Protein AF-A0A7Y4U9J0-F1 (afdb_monomer_lite)

Structure (mmCIF, N/CA/C/O backbone):
data_AF-A0A7Y4U9J0-F1
#
_entry.id   AF-A0A7Y4U9J0-F1
#
loop_
_atom_site.group_PDB
_atom_site.id
_atom_site.type_symbol
_atom_site.label_atom_id
_atom_site.label_alt_id
_atom_site.label_comp_id
_atom_site.label_asym_id
_atom_site.label_entity_id
_atom_site.label_seq_id
_atom_site.pdbx_PDB_ins_code
_atom_site.Cartn_x
_atom_site.Cartn_y
_atom_site.Cartn_z
_atom_site.occupancy
_atom_site.B_iso_or_equiv
_atom_site.auth_seq_id
_atom_site.auth_comp_id
_atom_site.auth_asym_id
_atom_site.auth_atom_id
_atom_site.pdbx_PDB_model_num
ATOM 1 N N . MET A 1 1 ? -23.031 -14.176 -27.218 1.00 37.06 1 MET A N 1
ATOM 2 C CA . MET A 1 1 ? -22.097 -14.832 -26.279 1.00 37.06 1 MET A CA 1
ATOM 3 C C . MET A 1 1 ? -21.858 -13.869 -25.138 1.00 37.06 1 MET A C 1
ATOM 5 O O . MET A 1 1 ? -21.605 -12.700 -25.399 1.00 37.06 1 MET A O 1
ATOM 9 N N . ALA A 1 2 ? -22.131 -14.344 -23.929 1.00 34.38 2 ALA A N 1
ATOM 10 C CA . ALA A 1 2 ? -22.409 -13.560 -22.737 1.00 34.38 2 ALA A CA 1
ATOM 11 C C . ALA A 1 2 ? -21.140 -13.021 -22.047 1.00 34.38 2 ALA A C 1
ATOM 13 O O . ALA A 1 2 ? -20.120 -13.698 -21.989 1.00 34.38 2 ALA A O 1
ATOM 14 N N . THR A 1 3 ? -21.267 -11.777 -21.587 1.00 40.03 3 THR A N 1
ATOM 15 C CA . THR A 1 3 ? -20.765 -11.158 -20.345 1.00 40.03 3 THR A CA 1
ATOM 16 C C . THR A 1 3 ? -19.801 -11.952 -19.441 1.00 40.03 3 THR A C 1
ATOM 18 O O . THR A 1 3 ? -20.227 -12.867 -18.748 1.00 40.03 3 THR A O 1
ATOM 21 N N . GLU A 1 4 ? -18.554 -11.469 -19.308 1.00 39.81 4 GLU A N 1
ATOM 22 C CA . GLU A 1 4 ? -17.671 -11.710 -18.142 1.00 39.81 4 GLU A CA 1
ATOM 23 C C . GLU A 1 4 ? -17.311 -10.415 -17.349 1.00 39.81 4 GLU A C 1
ATOM 25 O O . GLU A 1 4 ? -16.136 -10.075 -17.225 1.00 39.81 4 GLU A O 1
ATOM 30 N N . PRO A 1 5 ? -18.272 -9.654 -16.787 1.00 44.06 5 PRO A N 1
ATOM 31 C CA . PRO A 1 5 ? -18.002 -8.723 -15.684 1.00 44.06 5 PRO A CA 1
ATOM 32 C C . PRO A 1 5 ? -18.286 -9.317 -14.282 1.00 44.06 5 PRO A C 1
ATOM 34 O O . PRO A 1 5 ? -17.784 -8.794 -13.290 1.00 44.06 5 PRO A O 1
ATOM 37 N N . GLU A 1 6 ? -19.010 -10.441 -14.176 1.00 37.66 6 GLU A N 1
ATOM 38 C CA . GLU A 1 6 ? -19.550 -10.962 -12.899 1.00 37.66 6 GLU A CA 1
ATOM 39 C C . GLU A 1 6 ? -18.509 -11.466 -11.881 1.00 37.66 6 GLU A C 1
ATOM 41 O O . GLU A 1 6 ? -18.757 -11.422 -10.677 1.00 37.66 6 GLU A O 1
ATOM 46 N N . LYS A 1 7 ? -17.326 -11.935 -12.304 1.00 41.69 7 LYS A N 1
ATOM 47 C CA . LYS A 1 7 ? -16.340 -12.504 -11.358 1.00 41.69 7 LYS A CA 1
ATOM 48 C C . LYS A 1 7 ? -15.645 -11.454 -10.486 1.00 41.69 7 LYS A C 1
ATOM 50 O O . LYS A 1 7 ? -15.332 -11.729 -9.333 1.00 41.69 7 LYS A O 1
ATOM 55 N N . THR A 1 8 ? -15.415 -10.253 -11.011 1.00 40.47 8 THR A N 1
ATOM 56 C CA . THR A 1 8 ? -14.693 -9.187 -10.291 1.00 40.47 8 THR A CA 1
ATOM 57 C C . THR A 1 8 ? -15.564 -8.492 -9.246 1.00 40.47 8 THR A C 1
ATOM 59 O O . THR A 1 8 ? -15.083 -8.161 -8.163 1.00 40.47 8 THR A O 1
ATOM 62 N N . GLU A 1 9 ? -16.849 -8.291 -9.547 1.00 45.94 9 GLU A N 1
ATOM 63 C CA . GLU A 1 9 ? -17.793 -7.646 -8.627 1.00 45.94 9 GLU A CA 1
ATOM 64 C C . GLU A 1 9 ? -18.108 -8.551 -7.429 1.00 45.94 9 GLU A C 1
ATOM 66 O O . GLU A 1 9 ? -18.059 -8.085 -6.286 1.00 45.94 9 GLU A O 1
ATOM 71 N N . ASN A 1 10 ? -18.283 -9.857 -7.674 1.00 52.91 10 ASN A N 1
ATOM 72 C CA . ASN A 1 10 ? -18.526 -10.854 -6.628 1.00 52.91 10 ASN A CA 1
ATOM 73 C C . ASN A 1 10 ? -17.367 -10.955 -5.619 1.00 52.91 10 ASN A C 1
ATOM 75 O O . ASN A 1 10 ? -17.611 -11.078 -4.418 1.00 52.91 10 ASN A O 1
ATOM 79 N N . ASN A 1 11 ? -16.116 -10.810 -6.073 1.00 58.03 11 ASN A N 1
ATOM 80 C CA . ASN A 1 11 ? -14.947 -10.845 -5.189 1.00 58.03 11 ASN A CA 1
ATOM 81 C C . ASN A 1 11 ? -14.847 -9.611 -4.278 1.00 58.03 11 ASN A C 1
ATOM 83 O O . ASN A 1 11 ? -14.499 -9.740 -3.105 1.00 58.03 11 ASN A O 1
ATOM 87 N N . SER A 1 12 ? -15.182 -8.412 -4.773 1.00 62.47 12 SER A N 1
ATOM 88 C CA . SER A 1 12 ? -15.152 -7.204 -3.930 1.00 62.47 12 SER A CA 1
ATOM 89 C C . SER A 1 12 ? -16.251 -7.199 -2.864 1.00 62.47 12 SER A C 1
ATOM 91 O O . SER A 1 12 ? -16.006 -6.786 -1.731 1.00 62.47 12 SER A O 1
ATOM 93 N N . ALA A 1 13 ? -17.443 -7.704 -3.200 1.00 68.62 13 ALA A N 1
ATOM 94 C CA . ALA A 1 13 ? -18.576 -7.743 -2.283 1.00 68.62 13 ALA A CA 1
ATOM 95 C C . ALA A 1 13 ? -18.323 -8.718 -1.122 1.00 68.62 13 ALA A C 1
ATOM 97 O O . ALA A 1 13 ? -18.580 -8.386 0.035 1.00 68.62 13 ALA A O 1
ATOM 98 N N . ALA A 1 14 ? -17.742 -9.886 -1.414 1.00 73.00 14 ALA A N 1
ATOM 99 C CA . ALA A 1 14 ? -17.383 -10.872 -0.398 1.00 73.00 14 ALA A CA 1
ATOM 100 C C . ALA A 1 14 ? -16.330 -10.344 0.595 1.00 73.00 14 ALA A C 1
ATOM 102 O O . ALA A 1 14 ? -16.416 -10.609 1.795 1.00 73.00 14 ALA A O 1
ATOM 103 N N . LEU A 1 15 ? -15.364 -9.552 0.119 1.00 68.50 15 LEU A N 1
ATOM 104 C CA . LEU A 1 15 ? -14.346 -8.929 0.969 1.00 68.50 15 LEU A CA 1
ATOM 105 C C . LEU A 1 15 ? -14.913 -7.841 1.875 1.00 68.50 15 LEU A C 1
ATOM 107 O O . LEU A 1 15 ? -14.575 -7.803 3.055 1.00 68.50 15 LEU A O 1
ATOM 111 N N . ILE A 1 16 ? -15.792 -6.989 1.343 1.00 76.81 16 ILE A N 1
ATOM 112 C CA . ILE A 1 16 ? -16.481 -5.971 2.144 1.00 76.81 16 ILE A CA 1
ATOM 113 C C . ILE A 1 16 ? -17.270 -6.653 3.263 1.00 76.81 16 ILE A C 1
ATOM 115 O O . ILE A 1 16 ? -17.109 -6.294 4.426 1.00 76.81 16 ILE A O 1
ATOM 119 N N . HIS A 1 17 ? -18.028 -7.700 2.932 1.00 81.94 17 HIS A N 1
ATOM 120 C CA . HIS A 1 17 ? -18.777 -8.470 3.920 1.00 81.94 17 HIS A CA 1
ATOM 121 C C . HIS A 1 17 ? -17.864 -9.100 4.987 1.00 81.94 17 HIS A C 1
ATOM 123 O O . HIS A 1 17 ? -18.177 -9.065 6.175 1.00 81.94 17 HIS A O 1
ATOM 129 N N . ARG A 1 18 ? -16.692 -9.627 4.602 1.00 80.75 18 ARG A N 1
ATOM 130 C CA . ARG A 1 18 ? -15.702 -10.132 5.568 1.00 80.75 18 ARG A CA 1
ATOM 131 C C . ARG A 1 18 ? -15.194 -9.028 6.500 1.00 80.75 18 ARG A C 1
ATOM 133 O O . ARG A 1 18 ? -15.088 -9.258 7.701 1.00 80.75 18 ARG A O 1
ATOM 140 N N . PHE A 1 19 ? -14.878 -7.841 5.982 1.00 85.19 19 PHE A N 1
ATOM 141 C CA . PHE A 1 19 ? -14.441 -6.721 6.823 1.00 85.19 19 PHE A CA 1
ATOM 142 C C . PHE A 1 19 ? -15.540 -6.263 7.781 1.00 85.19 19 PHE A C 1
ATOM 144 O O . PHE A 1 19 ? -15.244 -5.930 8.925 1.00 85.19 19 PHE A O 1
ATOM 151 N N . GLU A 1 20 ? -16.801 -6.296 7.356 1.00 86.88 20 GLU A N 1
ATOM 152 C CA . GLU A 1 20 ? -17.940 -6.020 8.233 1.00 86.88 20 GLU A CA 1
ATOM 153 C C . GLU A 1 20 ? -18.063 -7.048 9.359 1.00 86.88 20 GLU A C 1
ATOM 155 O O . GLU A 1 20 ? -18.272 -6.660 10.506 1.00 86.88 20 GLU A O 1
ATOM 160 N N . GLN A 1 21 ? -17.869 -8.336 9.062 1.00 89.94 21 GLN A N 1
ATOM 161 C CA . GLN A 1 21 ? -17.866 -9.394 10.076 1.00 89.94 21 GLN A CA 1
ATOM 162 C C . GLN A 1 21 ? -16.730 -9.223 11.088 1.00 89.94 21 GLN A C 1
ATOM 164 O O . GLN A 1 21 ? -16.973 -9.296 12.289 1.00 89.94 21 GLN A O 1
ATOM 169 N N . LEU A 1 22 ? -15.506 -8.959 10.616 1.00 89.12 22 LEU A N 1
ATOM 170 C CA . LEU A 1 22 ? -14.352 -8.714 11.488 1.00 89.12 22 LEU A CA 1
ATOM 171 C C . LEU A 1 22 ? -14.562 -7.469 12.356 1.00 89.12 22 LEU A C 1
ATOM 173 O O . LEU A 1 22 ? -14.297 -7.499 13.552 1.00 89.12 22 LEU A O 1
ATOM 177 N N . TYR A 1 23 ? -15.103 -6.396 11.776 1.00 92.31 23 TYR A N 1
ATOM 178 C CA . TYR A 1 23 ? -15.432 -5.180 12.512 1.00 92.31 23 TYR A CA 1
ATOM 179 C C . TYR A 1 23 ? -16.515 -5.414 13.574 1.00 92.31 23 TYR A C 1
ATOM 181 O O . TYR A 1 23 ? -16.393 -4.931 14.695 1.00 92.31 23 TYR A O 1
ATOM 189 N N . ALA A 1 24 ? -17.565 -6.172 13.248 1.00 91.75 24 ALA A N 1
ATOM 190 C CA . ALA A 1 24 ? -18.630 -6.509 14.191 1.00 91.75 24 ALA A CA 1
ATOM 191 C C . ALA A 1 24 ? -18.161 -7.444 15.320 1.00 91.75 24 ALA A C 1
ATOM 193 O O . ALA A 1 24 ? -18.766 -7.452 16.390 1.00 91.75 24 ALA A O 1
ATOM 194 N N . ALA A 1 25 ? -17.098 -8.218 15.088 1.00 93.25 25 ALA A N 1
ATOM 195 C CA . ALA A 1 25 ? -16.485 -9.094 16.081 1.00 93.25 25 ALA A CA 1
ATOM 196 C C . ALA A 1 25 ? -15.524 -8.364 17.038 1.00 93.25 25 ALA A C 1
ATOM 198 O O . ALA A 1 25 ? -15.032 -8.984 17.984 1.00 93.25 25 ALA A O 1
ATOM 199 N N . LEU A 1 26 ? -15.251 -7.070 16.818 1.00 93.19 26 LEU A N 1
ATOM 200 C CA . LEU A 1 26 ? -14.388 -6.297 17.706 1.00 93.19 26 LEU A CA 1
ATOM 201 C C . LEU A 1 26 ? -14.979 -6.226 19.124 1.00 93.19 26 LEU A C 1
ATOM 203 O O . LEU A 1 26 ? -16.186 -6.016 19.285 1.00 93.19 26 LEU A O 1
ATOM 207 N N . PRO A 1 27 ? -14.139 -6.331 20.170 1.00 93.62 27 PRO A N 1
ATOM 208 C CA . PRO A 1 27 ? -14.564 -6.019 21.527 1.00 93.62 27 PRO A CA 1
ATOM 209 C C . PRO A 1 27 ? -15.094 -4.583 21.629 1.00 93.62 27 PRO A C 1
ATOM 211 O O . PRO A 1 27 ? 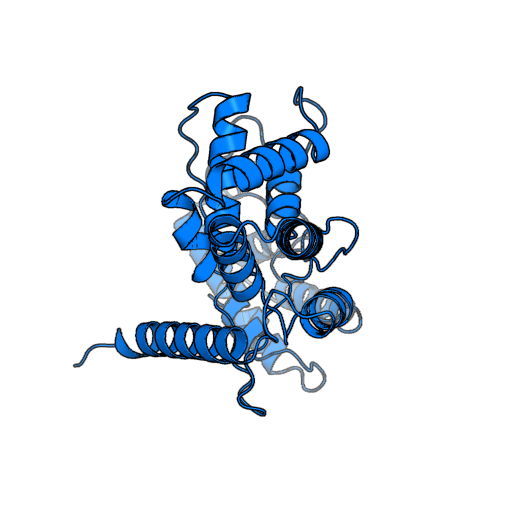-14.703 -3.706 20.857 1.00 93.62 27 PRO A O 1
ATOM 214 N N . ALA A 1 28 ? -15.949 -4.325 22.621 1.00 92.19 28 ALA A N 1
ATOM 215 C CA . ALA A 1 28 ? -16.491 -2.989 22.859 1.00 92.19 28 ALA A CA 1
ATOM 216 C C . ALA A 1 28 ? -15.365 -1.953 23.035 1.00 92.19 28 ALA A C 1
ATOM 218 O O . ALA A 1 28 ? -14.398 -2.197 23.758 1.00 92.19 28 ALA A O 1
ATOM 219 N N . PHE A 1 29 ? -15.497 -0.803 22.377 1.00 91.44 29 PHE A N 1
ATOM 220 C CA . PHE A 1 29 ? -14.443 0.210 22.255 1.00 91.44 29 PHE A CA 1
ATOM 221 C C . PHE A 1 29 ? -13.965 0.832 23.575 1.00 91.44 29 PHE A C 1
ATOM 223 O O . PHE A 1 29 ? -12.842 1.322 23.656 1.00 91.44 29 PHE A O 1
ATOM 230 N N . ASP A 1 30 ? -14.806 0.815 24.602 1.00 86.62 30 ASP A N 1
ATOM 231 C CA . ASP A 1 30 ? -14.522 1.287 25.959 1.00 86.62 30 ASP A CA 1
ATOM 232 C C . ASP A 1 30 ? -13.926 0.195 26.866 1.00 86.62 30 ASP A C 1
ATOM 234 O O . ASP A 1 30 ? -13.539 0.463 28.005 1.00 86.62 30 ASP A O 1
ATOM 238 N N . SER A 1 31 ? -13.830 -1.042 26.375 1.00 91.50 31 SER A N 1
ATOM 239 C CA . SER A 1 31 ? -13.364 -2.176 27.165 1.00 91.50 31 SER A CA 1
ATOM 240 C C . SER A 1 31 ? -11.835 -2.323 27.138 1.00 91.50 31 SER A C 1
ATOM 242 O O . SER A 1 31 ? -11.196 -2.123 26.102 1.00 91.50 31 SER A O 1
ATOM 244 N N . PRO A 1 32 ? -11.212 -2.787 28.239 1.00 91.00 32 PRO A N 1
ATOM 245 C CA . PRO A 1 32 ? -9.790 -3.140 28.239 1.00 91.00 32 PRO A CA 1
ATOM 246 C C . PRO A 1 32 ? -9.473 -4.299 27.278 1.00 91.00 32 PRO A C 1
ATOM 248 O O . PRO A 1 32 ? -8.347 -4.411 26.795 1.00 91.00 32 PRO A O 1
ATOM 251 N N . ALA A 1 33 ? -10.470 -5.133 26.958 1.00 92.69 33 ALA A N 1
ATOM 252 C CA . ALA A 1 33 ? -10.343 -6.203 25.974 1.00 92.69 33 ALA A CA 1
ATOM 253 C C . ALA A 1 33 ? -10.065 -5.663 24.563 1.00 92.69 33 ALA A C 1
ATOM 255 O O . ALA A 1 33 ? -9.304 -6.283 23.825 1.00 92.69 33 ALA A O 1
ATOM 256 N N . TYR A 1 34 ? -10.613 -4.496 24.204 1.00 93.81 34 TYR A N 1
ATOM 257 C CA . TYR A 1 34 ? -10.320 -3.850 22.925 1.00 93.81 34 TYR A CA 1
ATOM 258 C C . TYR A 1 34 ? -8.842 -3.475 22.815 1.00 93.81 34 TYR A C 1
ATOM 260 O O . TYR A 1 34 ? -8.179 -3.860 21.858 1.00 93.81 34 TYR A O 1
ATOM 268 N N . LEU A 1 35 ? -8.295 -2.794 23.827 1.00 92.06 35 LEU A N 1
ATOM 269 C CA . LEU A 1 35 ? -6.885 -2.387 23.833 1.00 92.06 35 LEU A CA 1
ATOM 270 C C . LEU A 1 35 ? -5.936 -3.593 23.773 1.00 92.06 35 LEU A C 1
ATOM 272 O O . LEU A 1 35 ? -4.951 -3.562 23.037 1.00 92.06 35 LEU A O 1
ATOM 276 N N . ALA A 1 36 ? -6.256 -4.669 24.499 1.00 90.94 36 ALA A N 1
ATOM 277 C CA . ALA A 1 36 ? -5.495 -5.914 24.433 1.00 90.94 36 ALA A CA 1
ATOM 278 C C . ALA A 1 36 ? -5.547 -6.540 23.029 1.00 90.94 36 ALA A C 1
ATOM 280 O O . ALA A 1 36 ? -4.515 -6.958 22.506 1.00 90.94 36 ALA A O 1
ATOM 281 N N . HIS A 1 37 ? -6.726 -6.550 22.400 1.00 90.94 37 HIS A N 1
ATOM 282 C CA . HIS A 1 37 ? -6.907 -7.072 21.049 1.00 90.94 37 HIS A CA 1
ATOM 283 C C . HIS A 1 37 ? -6.119 -6.258 20.011 1.00 90.94 37 HIS A C 1
ATOM 285 O O . HIS A 1 37 ? -5.389 -6.842 19.218 1.00 90.94 37 HIS A O 1
ATOM 291 N N . ILE A 1 38 ? -6.168 -4.921 20.065 1.00 90.56 38 ILE A N 1
ATOM 292 C CA . ILE A 1 38 ? -5.394 -4.046 19.166 1.00 90.56 38 ILE A CA 1
ATOM 293 C C . ILE A 1 38 ? -3.882 -4.292 19.274 1.00 90.56 38 ILE A C 1
ATOM 295 O O . ILE A 1 38 ? -3.180 -4.260 18.262 1.00 90.56 38 ILE A O 1
ATOM 299 N N . ALA A 1 39 ? -3.379 -4.546 20.483 1.00 86.56 39 ALA A N 1
ATOM 300 C CA . ALA A 1 39 ? -1.954 -4.759 20.717 1.00 86.56 39 ALA A CA 1
ATOM 301 C C . ALA A 1 39 ? -1.449 -6.135 20.246 1.00 86.56 39 ALA A C 1
ATOM 303 O O . ALA A 1 39 ? -0.288 -6.250 19.858 1.00 86.56 39 ALA A O 1
ATOM 304 N N . GLN A 1 40 ? -2.289 -7.174 20.307 1.00 85.25 40 GLN A N 1
ATOM 305 C CA . GLN A 1 40 ? -1.856 -8.571 20.150 1.00 85.25 40 GLN A CA 1
ATOM 306 C C . GLN A 1 40 ? -2.324 -9.239 18.860 1.00 85.25 40 GLN A C 1
ATOM 308 O O . GLN A 1 40 ? -1.684 -10.192 18.428 1.00 85.25 40 GLN A O 1
ATOM 313 N N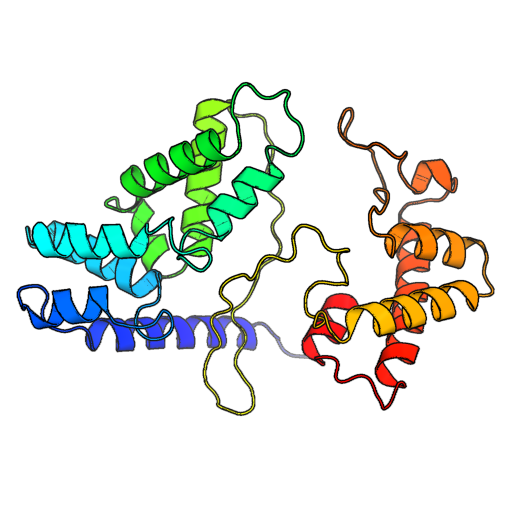 . ALA A 1 41 ? -3.426 -8.781 18.267 1.00 83.12 41 ALA A N 1
ATOM 314 C CA . ALA A 1 41 ? -4.024 -9.476 17.138 1.00 83.12 41 ALA A CA 1
ATOM 315 C C . ALA A 1 41 ? -3.167 -9.382 15.872 1.00 83.12 41 ALA A C 1
ATOM 317 O O . ALA A 1 41 ? -2.500 -8.370 15.591 1.00 83.12 41 ALA A O 1
ATOM 318 N N . ASP A 1 42 ? -3.232 -10.458 15.097 1.00 76.75 42 ASP A N 1
ATOM 319 C CA . ASP A 1 42 ? -2.504 -10.599 13.847 1.00 76.75 42 ASP A CA 1
ATOM 320 C C . ASP A 1 42 ? -3.119 -9.747 12.729 1.00 76.75 42 ASP A C 1
ATOM 322 O O . ASP A 1 42 ? -4.279 -9.328 12.763 1.00 76.75 42 ASP A O 1
ATOM 326 N N . VAL A 1 43 ? -2.335 -9.514 11.674 1.00 72.00 43 VAL A N 1
ATOM 327 C CA . VAL A 1 43 ? -2.742 -8.720 10.498 1.00 72.00 43 VAL A CA 1
ATOM 328 C C . VAL A 1 43 ? -3.983 -9.300 9.801 1.00 72.00 43 VAL A C 1
ATOM 330 O O . VAL A 1 43 ? -4.793 -8.561 9.242 1.00 72.00 43 VAL A O 1
ATOM 333 N N . SER A 1 44 ? -4.151 -10.624 9.834 1.00 71.88 44 SER A N 1
ATOM 334 C CA . SER A 1 44 ? -5.301 -11.328 9.252 1.00 71.88 44 SER A CA 1
ATOM 335 C C . SER A 1 44 ? -6.591 -11.162 10.066 1.00 71.88 44 SER A C 1
ATOM 337 O O . SER A 1 44 ? -7.682 -11.269 9.496 1.00 71.88 44 SER A O 1
ATOM 339 N N . GLU A 1 45 ? -6.467 -10.901 11.368 1.00 77.38 45 GLU A N 1
ATOM 340 C CA . GLU A 1 45 ? -7.570 -10.683 12.307 1.00 77.38 45 GLU A CA 1
ATOM 341 C C . GLU A 1 45 ? -7.983 -9.205 12.342 1.00 77.38 45 GLU A C 1
ATOM 343 O O . GLU A 1 45 ? -9.172 -8.894 12.399 1.00 77.38 45 GLU A O 1
ATOM 348 N N . LEU A 1 46 ? -7.011 -8.293 12.224 1.00 85.00 46 LEU A N 1
ATOM 349 C CA . LEU A 1 46 ? -7.218 -6.842 12.235 1.00 85.00 46 LEU A CA 1
ATOM 350 C C . LEU A 1 46 ? -6.699 -6.156 10.964 1.00 85.00 46 LEU A C 1
ATOM 352 O O . LEU A 1 46 ? -5.763 -5.364 11.041 1.00 85.00 46 LEU A O 1
ATOM 356 N N . PRO A 1 47 ? -7.313 -6.365 9.790 1.00 86.06 47 PRO A N 1
ATOM 357 C CA . PRO A 1 47 ? -6.874 -5.690 8.573 1.00 86.06 47 PRO A CA 1
ATOM 358 C C . PRO A 1 47 ? -7.032 -4.160 8.675 1.00 86.06 47 PRO A C 1
ATOM 360 O O . PRO A 1 47 ? -7.909 -3.646 9.378 1.00 86.06 47 PRO A O 1
ATOM 363 N N . ALA A 1 48 ? -6.229 -3.415 7.907 1.00 88.75 48 ALA A N 1
ATOM 364 C CA . ALA A 1 48 ? -6.199 -1.945 7.925 1.00 88.75 48 ALA A CA 1
ATOM 365 C C . ALA A 1 48 ? -7.579 -1.291 7.765 1.00 88.75 48 ALA A C 1
ATOM 367 O O . ALA A 1 48 ? -7.864 -0.275 8.388 1.00 88.75 48 ALA A O 1
ATOM 368 N N . GLN A 1 49 ? -8.442 -1.879 6.937 1.00 88.81 49 GLN A N 1
ATOM 369 C CA . GLN A 1 49 ? -9.810 -1.428 6.688 1.00 88.81 49 GLN A CA 1
ATOM 370 C C . GLN A 1 49 ? -10.652 -1.409 7.971 1.00 88.81 49 GLN A C 1
ATOM 372 O O . GLN A 1 49 ? -11.374 -0.444 8.230 1.00 88.81 49 GLN A O 1
ATOM 377 N N . VAL A 1 50 ? -10.525 -2.459 8.788 1.00 92.06 50 VAL A N 1
ATOM 378 C CA . VAL A 1 50 ? -11.232 -2.604 10.067 1.00 92.06 50 VAL A CA 1
ATOM 379 C C . VAL A 1 50 ? -10.702 -1.582 11.070 1.00 92.06 50 VAL A C 1
ATOM 381 O O . VAL A 1 50 ? -11.494 -0.878 11.693 1.00 92.06 50 VAL A O 1
ATOM 384 N N . LEU A 1 51 ? -9.378 -1.419 11.155 1.00 92.19 51 LEU A N 1
ATOM 385 C CA . LEU A 1 51 ? -8.734 -0.413 12.008 1.00 92.19 51 LEU A CA 1
ATOM 386 C C . LEU A 1 51 ? -9.088 1.024 11.596 1.00 92.19 51 LEU A C 1
ATOM 388 O O . LEU A 1 51 ? -9.385 1.857 12.450 1.00 92.19 51 LEU A O 1
ATOM 392 N N . ALA A 1 52 ? -9.115 1.322 10.295 1.00 93.56 52 ALA A N 1
ATOM 393 C CA . ALA A 1 52 ? -9.488 2.632 9.769 1.00 93.56 52 ALA A CA 1
ATOM 394 C C . ALA A 1 52 ? -10.941 2.986 10.115 1.00 93.56 52 ALA A C 1
ATOM 396 O O . ALA A 1 52 ? -11.222 4.116 10.525 1.00 93.56 52 ALA A O 1
ATOM 397 N N . ARG A 1 53 ? -11.858 2.016 9.999 1.00 94.38 53 ARG A N 1
ATOM 398 C CA . ARG A 1 53 ? -13.256 2.180 10.410 1.00 94.38 53 ARG A CA 1
ATOM 399 C C . ARG A 1 53 ? -13.379 2.368 11.921 1.00 94.38 53 ARG A C 1
ATOM 401 O O . ARG A 1 53 ? -14.044 3.307 12.355 1.00 94.38 53 ARG A O 1
ATOM 408 N N . ALA A 1 54 ? -12.700 1.534 12.711 1.00 94.88 54 ALA A N 1
ATOM 409 C CA . ALA A 1 54 ? -12.702 1.620 14.172 1.00 94.88 54 ALA A CA 1
ATOM 410 C C . ALA A 1 54 ? -12.190 2.979 14.651 1.00 94.88 54 ALA A C 1
ATOM 412 O O . ALA A 1 54 ? -12.875 3.655 15.412 1.00 94.88 54 ALA A O 1
ATOM 413 N N . TYR A 1 55 ? -11.056 3.444 14.125 1.00 95.62 55 TYR A N 1
ATOM 414 C CA . TYR A 1 55 ? -10.504 4.759 14.439 1.00 95.62 55 TYR A CA 1
ATOM 415 C C . TYR A 1 55 ? -11.507 5.890 14.174 1.00 95.62 55 TYR A C 1
ATOM 417 O O . TYR A 1 55 ? -11.743 6.736 15.035 1.00 95.62 55 TYR A O 1
ATOM 425 N N . ARG A 1 56 ? -12.152 5.890 13.003 1.00 93.81 56 ARG A N 1
ATOM 426 C CA . ARG A 1 56 ? -13.142 6.916 12.642 1.00 93.81 56 ARG A CA 1
ATOM 427 C C . ARG A 1 56 ? -14.375 6.892 13.543 1.00 93.81 56 ARG A C 1
ATOM 429 O O . ARG A 1 56 ? -14.909 7.957 13.843 1.00 93.81 56 ARG A O 1
ATOM 436 N N . GLN A 1 57 ? -14.813 5.712 13.981 1.00 94.31 57 GLN A N 1
ATOM 437 C CA . GLN A 1 57 ? -15.915 5.579 14.933 1.00 94.31 57 GLN A CA 1
ATOM 438 C C . GLN A 1 57 ? -15.509 6.062 16.332 1.00 94.31 57 GLN A C 1
ATOM 440 O O . GLN A 1 57 ? -16.252 6.805 16.970 1.00 94.31 57 GLN A O 1
ATOM 445 N N . LEU A 1 58 ? -14.305 5.710 16.783 1.00 93.44 58 LEU A N 1
ATOM 446 C CA . LEU A 1 58 ? -13.747 6.124 18.071 1.00 93.44 58 LEU A CA 1
ATOM 447 C C . LEU A 1 58 ? -13.630 7.647 18.198 1.00 93.44 58 LEU A C 1
ATOM 449 O O . LEU A 1 58 ? -13.922 8.194 19.261 1.00 93.44 58 LEU A O 1
ATOM 453 N N . LEU A 1 59 ? -13.288 8.342 17.107 1.00 91.19 59 LEU A N 1
ATOM 454 C CA . LEU A 1 59 ? -13.274 9.808 17.060 1.00 91.19 59 LEU A CA 1
ATOM 455 C C . LEU A 1 59 ? -14.653 10.439 17.308 1.00 91.19 59 LEU A C 1
ATOM 457 O O . LEU A 1 59 ? -14.725 11.553 17.815 1.00 91.19 59 LEU A O 1
ATOM 461 N N . GLN A 1 60 ? -15.743 9.750 16.959 1.00 90.25 60 GLN A N 1
ATOM 462 C CA . GLN A 1 60 ? -17.109 10.231 17.208 1.00 90.25 60 GLN A CA 1
ATOM 463 C C . GLN A 1 60 ? -17.566 9.965 18.648 1.00 90.25 60 GLN A C 1
ATOM 465 O O . GLN A 1 60 ? -18.470 10.637 19.137 1.00 90.25 60 GLN A O 1
ATOM 470 N N . MET A 1 61 ? -16.956 8.983 19.313 1.00 89.56 61 MET A N 1
ATOM 471 C CA . MET A 1 61 ? -17.309 8.533 20.663 1.00 89.56 61 MET A CA 1
ATOM 472 C C . MET A 1 61 ? -16.477 9.204 21.767 1.00 89.56 61 MET A C 1
ATOM 474 O O . MET A 1 61 ? -16.636 8.853 22.931 1.00 89.56 61 MET A O 1
ATOM 478 N N . ASP A 1 62 ? -15.576 10.126 21.410 1.00 84.62 62 ASP A N 1
ATOM 479 C CA . ASP A 1 62 ? -14.612 10.773 22.319 1.00 84.62 62 ASP A CA 1
ATOM 480 C C . ASP A 1 62 ? -13.733 9.773 23.111 1.00 84.62 62 ASP A C 1
ATOM 482 O O . ASP A 1 62 ? -13.195 10.055 24.182 1.00 84.62 62 ASP A O 1
ATOM 486 N N . ALA A 1 63 ? -13.546 8.567 22.565 1.00 89.69 63 ALA A N 1
ATOM 487 C CA . ALA A 1 63 ? -12.777 7.486 23.177 1.00 89.69 63 ALA A CA 1
ATOM 488 C C . ALA A 1 63 ? -11.274 7.640 22.878 1.00 89.69 63 ALA A C 1
ATOM 490 O O . ALA A 1 63 ? -10.667 6.823 22.181 1.00 89.69 63 ALA A O 1
ATOM 491 N N . LYS A 1 64 ? -10.668 8.719 23.390 1.00 89.00 64 LYS A N 1
ATOM 492 C CA . LYS A 1 64 ? -9.319 9.177 23.010 1.00 89.00 64 LYS A CA 1
ATOM 493 C C . LYS A 1 64 ? -8.229 8.103 23.117 1.00 89.00 64 LYS A C 1
ATOM 495 O O . LYS A 1 64 ? -7.491 7.905 22.159 1.00 89.00 64 LYS A O 1
ATOM 500 N N . ALA A 1 65 ? -8.156 7.382 24.236 1.00 89.69 65 ALA A N 1
ATOM 501 C CA . ALA A 1 65 ? -7.116 6.370 24.453 1.00 89.69 65 ALA A CA 1
ATOM 502 C C . ALA A 1 65 ? -7.213 5.202 23.452 1.00 89.69 65 ALA A C 1
ATOM 504 O O . ALA A 1 65 ? -6.211 4.762 22.894 1.00 89.69 65 ALA A O 1
ATOM 505 N N . ALA A 1 66 ? -8.432 4.730 23.176 1.00 92.62 66 ALA A N 1
ATOM 506 C CA . ALA A 1 66 ? -8.668 3.690 22.181 1.00 92.62 66 ALA A CA 1
ATOM 507 C C . ALA A 1 66 ? -8.402 4.200 20.757 1.00 92.62 66 ALA A C 1
ATOM 509 O O . ALA A 1 66 ? -7.834 3.468 19.944 1.00 92.62 66 ALA A O 1
ATOM 510 N N . ALA A 1 67 ? -8.757 5.454 20.455 1.00 93.50 67 ALA A N 1
ATOM 511 C CA . ALA A 1 67 ? -8.460 6.080 19.168 1.00 93.50 67 ALA A CA 1
ATOM 512 C C . ALA A 1 67 ? -6.945 6.173 18.922 1.00 93.50 67 ALA A C 1
ATOM 514 O O . ALA A 1 67 ? -6.487 5.819 17.838 1.00 93.50 67 ALA A O 1
ATOM 515 N N . GLU A 1 68 ? -6.174 6.597 19.925 1.00 92.19 68 GLU A N 1
ATOM 516 C CA . GLU A 1 68 ? -4.712 6.693 19.859 1.00 92.19 68 GLU A CA 1
ATOM 517 C C . GLU A 1 68 ? -4.068 5.322 19.635 1.00 92.19 68 GLU A C 1
ATOM 519 O O . GLU A 1 68 ? -3.320 5.168 18.673 1.00 92.19 68 GLU A O 1
ATOM 524 N N . ALA A 1 69 ? -4.435 4.305 20.422 1.00 91.31 69 ALA A N 1
ATOM 525 C CA . ALA A 1 69 ? -3.902 2.949 20.257 1.00 91.31 69 ALA A CA 1
ATOM 526 C C . ALA A 1 69 ? -4.233 2.345 18.878 1.00 91.31 69 ALA A C 1
ATOM 528 O O . ALA A 1 69 ? -3.393 1.713 18.238 1.00 91.31 69 ALA A O 1
ATOM 529 N N . THR A 1 70 ? -5.457 2.569 18.386 1.00 93.88 70 THR A N 1
ATOM 530 C CA . THR A 1 70 ? -5.885 2.093 17.059 1.00 93.88 70 THR A CA 1
ATOM 531 C C . THR A 1 70 ? -5.099 2.780 15.946 1.00 93.88 70 THR A C 1
ATOM 533 O O . THR A 1 70 ? -4.691 2.138 14.979 1.00 93.88 70 THR A O 1
ATOM 536 N N . LEU A 1 71 ? -4.874 4.089 16.082 1.00 92.62 71 LEU A N 1
ATOM 537 C CA . LEU A 1 71 ? -4.114 4.874 15.120 1.00 92.62 71 LEU A CA 1
ATOM 538 C C . LE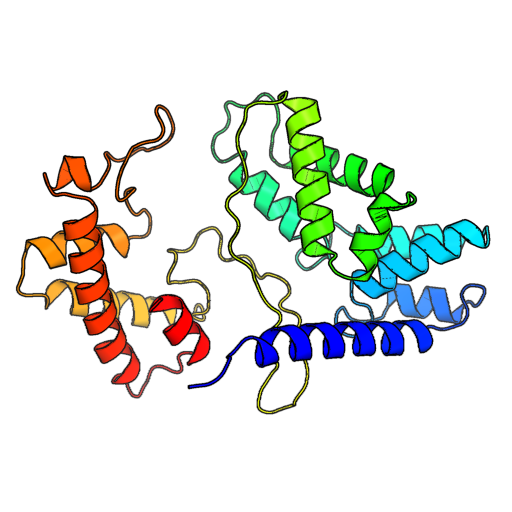U A 1 71 ? -2.635 4.487 15.116 1.00 92.62 71 LEU A C 1
ATOM 540 O O . LEU A 1 71 ? -2.054 4.350 14.044 1.00 92.62 71 LEU A O 1
ATOM 544 N N . GLU A 1 72 ? -2.045 4.292 16.293 1.00 90.19 72 GLU A N 1
ATOM 545 C CA . GLU A 1 72 ? -0.662 3.845 16.445 1.00 90.19 72 GLU A CA 1
ATOM 546 C C . GLU A 1 72 ? -0.458 2.490 15.768 1.00 90.19 72 GLU A C 1
ATOM 548 O O . GLU A 1 72 ? 0.448 2.352 14.952 1.00 90.19 72 GLU A O 1
ATOM 553 N N . ARG A 1 73 ? -1.367 1.531 15.986 1.00 89.06 73 ARG A N 1
ATOM 554 C CA . ARG A 1 73 ? -1.332 0.231 15.300 1.00 89.06 73 ARG A CA 1
ATOM 555 C C . ARG A 1 73 ? -1.483 0.362 13.784 1.00 89.06 73 ARG A C 1
ATOM 557 O O . ARG A 1 73 ? -0.800 -0.332 13.035 1.00 89.06 73 ARG A O 1
ATOM 564 N N . LEU A 1 74 ? -2.375 1.238 13.320 1.00 89.25 74 LEU A N 1
ATOM 565 C CA . LEU A 1 74 ? -2.612 1.465 11.892 1.00 89.25 74 LEU A CA 1
ATOM 566 C C . LEU A 1 74 ? -1.409 2.124 11.194 1.00 89.25 74 LEU A C 1
ATOM 568 O O . LEU A 1 74 ? -1.168 1.873 10.013 1.00 89.25 74 LEU A O 1
ATOM 572 N N . LEU A 1 75 ? -0.670 2.972 11.912 1.00 87.62 75 LEU A N 1
ATOM 573 C CA . LEU A 1 75 ? 0.461 3.746 11.398 1.00 87.62 75 LEU A CA 1
ATOM 574 C C . LEU A 1 75 ? 1.823 3.229 11.871 1.00 87.62 75 LEU A C 1
ATOM 576 O O . LEU A 1 75 ? 2.828 3.926 11.700 1.00 87.62 75 LEU A O 1
ATOM 580 N N . ASP A 1 76 ? 1.862 2.031 12.450 1.00 80.88 76 ASP A N 1
ATOM 581 C CA . ASP A 1 76 ? 3.095 1.411 12.907 1.00 80.88 76 ASP A CA 1
ATOM 582 C C . ASP A 1 76 ? 4.053 1.250 11.718 1.00 80.88 76 ASP A C 1
ATOM 584 O O . ASP A 1 76 ? 3.816 0.492 10.774 1.00 80.88 76 ASP A O 1
ATOM 588 N N . HIS A 1 77 ? 5.123 2.038 11.761 1.00 63.16 77 HIS A N 1
ATOM 589 C CA . HIS A 1 77 ? 6.166 2.103 10.746 1.00 63.16 77 HIS A CA 1
ATOM 590 C C . HIS A 1 77 ? 7.407 1.299 11.148 1.00 63.16 77 HIS A C 1
ATOM 592 O O . HIS A 1 77 ? 8.326 1.182 10.339 1.00 63.16 77 HIS A O 1
ATOM 598 N N . GLN A 1 78 ? 7.458 0.777 12.381 1.00 60.44 78 GLN A N 1
ATOM 599 C CA . GLN A 1 78 ? 8.541 -0.094 12.845 1.00 60.44 78 GLN A CA 1
ATOM 600 C C . GLN A 1 78 ? 8.323 -1.533 12.374 1.00 60.44 78 GLN A C 1
ATOM 602 O O . GLN A 1 78 ? 9.282 -2.277 12.169 1.00 60.44 78 GLN A O 1
ATOM 607 N N . ASN A 1 79 ? 7.069 -1.913 12.129 1.00 58.53 79 ASN A N 1
ATOM 608 C CA . ASN A 1 79 ? 6.747 -3.168 11.479 1.00 58.53 79 ASN A CA 1
ATOM 609 C C . ASN A 1 79 ? 6.980 -3.065 9.960 1.00 58.53 79 ASN A C 1
ATOM 611 O O . ASN A 1 79 ? 6.224 -2.409 9.243 1.00 58.53 79 ASN A O 1
ATOM 615 N N . ILE A 1 80 ? 8.013 -3.749 9.454 1.00 45.38 80 ILE A N 1
ATOM 616 C CA . ILE A 1 80 ? 8.326 -3.838 8.013 1.00 45.38 80 ILE A CA 1
ATOM 617 C C . ILE A 1 80 ? 7.175 -4.441 7.183 1.00 45.38 80 ILE A C 1
ATOM 619 O O . ILE A 1 80 ? 7.102 -4.202 5.984 1.00 45.38 80 ILE A O 1
ATOM 623 N N . ASN A 1 81 ? 6.248 -5.147 7.838 1.00 50.25 81 ASN A N 1
ATOM 624 C CA . ASN A 1 81 ? 5.017 -5.704 7.273 1.00 50.25 81 ASN A CA 1
ATOM 625 C C . ASN A 1 81 ? 3.763 -4.888 7.656 1.00 50.25 81 ASN A C 1
ATOM 627 O O . ASN A 1 81 ? 2.641 -5.387 7.569 1.00 50.25 81 ASN A O 1
ATOM 631 N N . GLY A 1 82 ? 3.939 -3.654 8.137 1.00 67.81 82 GLY A N 1
ATOM 632 C CA . GLY A 1 82 ? 2.861 -2.781 8.592 1.00 67.81 82 GLY A CA 1
ATOM 633 C C . GLY A 1 82 ? 1.952 -2.287 7.462 1.00 67.81 82 GLY A C 1
ATOM 634 O O . GLY A 1 82 ? 2.240 -2.409 6.272 1.00 67.81 82 GLY A O 1
ATOM 635 N N . TYR A 1 83 ? 0.839 -1.650 7.817 1.00 82.19 83 TYR A N 1
ATOM 636 C CA . TYR A 1 83 ? -0.168 -1.215 6.840 1.00 82.19 83 TYR A CA 1
ATOM 637 C C . TYR A 1 83 ? 0.309 -0.103 5.888 1.00 82.19 83 TYR A C 1
ATOM 639 O O . TYR A 1 83 ? -0.383 0.227 4.924 1.00 82.19 83 TYR A O 1
ATOM 647 N N . LEU A 1 84 ? 1.488 0.477 6.126 1.00 83.88 84 LEU A N 1
ATOM 648 C CA . LEU A 1 84 ? 2.061 1.572 5.340 1.00 83.88 84 LEU A CA 1
ATOM 649 C C . LEU A 1 84 ? 3.136 1.136 4.330 1.00 83.88 84 LEU A C 1
ATOM 651 O O . LEU A 1 84 ? 3.772 2.000 3.721 1.00 83.88 84 LEU A O 1
ATOM 655 N N . VAL A 1 85 ? 3.324 -0.167 4.097 1.00 79.94 85 VAL A N 1
ATOM 656 C CA . VAL A 1 85 ? 4.318 -0.693 3.136 1.00 79.94 85 VAL A CA 1
ATOM 657 C C . VAL A 1 85 ? 4.200 -0.043 1.753 1.00 79.94 85 VAL A C 1
ATOM 659 O O . VAL A 1 85 ? 5.202 0.410 1.193 1.00 79.94 85 VAL A O 1
ATOM 662 N N . ILE A 1 86 ? 2.978 0.127 1.236 1.00 79.31 86 ILE A N 1
ATOM 663 C CA . ILE A 1 86 ? 2.753 0.795 -0.055 1.00 79.31 86 ILE A CA 1
ATOM 664 C C . ILE A 1 86 ? 3.297 2.233 -0.076 1.00 79.31 86 ILE A C 1
ATOM 666 O O . ILE A 1 86 ? 3.813 2.693 -1.094 1.00 79.31 86 ILE A O 1
ATOM 670 N N . VAL A 1 87 ? 3.229 2.957 1.045 1.00 83.31 87 VAL A N 1
ATOM 671 C CA . VAL A 1 87 ? 3.721 4.339 1.148 1.00 83.31 87 VAL A CA 1
ATOM 672 C C . VAL A 1 87 ? 5.247 4.364 1.081 1.00 83.31 87 VAL A C 1
ATOM 674 O O . VAL A 1 87 ? 5.802 5.170 0.334 1.00 83.31 87 VAL A O 1
ATOM 677 N N . ARG A 1 88 ? 5.923 3.445 1.788 1.00 81.75 88 ARG A N 1
ATOM 678 C CA . ARG A 1 88 ? 7.385 3.260 1.704 1.00 81.75 88 ARG A CA 1
ATOM 679 C C . ARG A 1 88 ? 7.821 2.937 0.281 1.00 81.75 88 ARG A C 1
ATOM 681 O O . ARG A 1 88 ? 8.738 3.559 -0.248 1.00 81.75 88 ARG A O 1
ATOM 688 N N . HIS A 1 89 ? 7.122 2.017 -0.375 1.00 75.75 89 HIS A N 1
ATOM 689 C CA . HIS A 1 89 ? 7.428 1.641 -1.751 1.00 75.75 89 HIS A CA 1
ATOM 690 C C . HIS A 1 89 ? 7.292 2.825 -2.722 1.00 75.75 89 HIS A C 1
ATOM 692 O O . HIS A 1 89 ? 8.168 3.068 -3.557 1.00 75.75 89 HIS A O 1
ATOM 698 N N . LEU A 1 90 ? 6.210 3.600 -2.603 1.00 79.81 90 LEU A N 1
ATOM 699 C CA . LEU A 1 90 ? 6.006 4.793 -3.423 1.00 79.81 90 LEU A CA 1
ATOM 700 C C . LEU A 1 90 ? 7.075 5.862 -3.169 1.00 79.81 90 LEU A C 1
ATOM 702 O O . LEU A 1 90 ? 7.524 6.488 -4.132 1.00 79.81 90 LEU A O 1
ATOM 706 N N . ALA A 1 91 ? 7.493 6.046 -1.914 1.00 80.81 91 ALA A N 1
ATOM 707 C CA . ALA A 1 91 ? 8.579 6.950 -1.549 1.00 80.81 91 ALA A CA 1
ATOM 708 C C . ALA A 1 91 ? 9.895 6.525 -2.219 1.00 80.81 91 ALA A C 1
ATOM 710 O O . ALA A 1 91 ? 10.443 7.300 -3.003 1.00 80.81 91 ALA A O 1
ATOM 711 N N . ARG A 1 92 ? 10.313 5.260 -2.055 1.00 77.69 92 ARG A N 1
ATOM 712 C CA . ARG A 1 92 ? 11.525 4.690 -2.681 1.00 77.69 92 ARG A CA 1
ATOM 713 C C . ARG A 1 92 ? 11.559 4.876 -4.190 1.00 77.69 92 ARG A C 1
ATOM 715 O O . ARG A 1 92 ? 12.538 5.356 -4.752 1.00 77.69 92 ARG A O 1
ATOM 722 N N . ARG A 1 93 ? 10.449 4.566 -4.871 1.00 75.19 93 ARG A N 1
ATOM 723 C CA . ARG A 1 93 ? 10.334 4.736 -6.332 1.00 75.19 93 ARG A CA 1
ATOM 724 C C . ARG A 1 93 ? 10.467 6.186 -6.791 1.00 75.19 93 ARG A C 1
ATOM 726 O O . ARG A 1 93 ? 10.731 6.434 -7.971 1.00 75.19 93 ARG A O 1
ATOM 733 N N . ARG A 1 94 ? 10.230 7.152 -5.905 1.00 74.12 94 ARG A N 1
ATOM 734 C CA . ARG A 1 94 ? 10.332 8.586 -6.196 1.00 74.12 94 ARG A CA 1
ATOM 735 C C . ARG A 1 94 ? 11.699 9.172 -5.850 1.00 74.12 94 ARG A C 1
ATOM 737 O O . ARG A 1 94 ? 12.060 10.170 -6.481 1.00 74.12 94 ARG A O 1
ATOM 744 N N . THR A 1 95 ? 12.472 8.496 -5.000 1.00 70.50 95 THR A N 1
ATOM 745 C CA . THR A 1 95 ? 13.822 8.878 -4.551 1.00 70.50 95 THR A CA 1
ATOM 746 C C . THR A 1 95 ? 14.944 7.932 -5.017 1.00 70.50 95 THR A C 1
ATOM 748 O O . THR A 1 95 ? 15.811 7.603 -4.212 1.00 70.50 95 THR A O 1
ATOM 751 N N . PRO A 1 96 ? 14.986 7.472 -6.285 1.00 52.25 96 PRO A N 1
ATOM 752 C CA . PRO A 1 96 ? 16.012 6.519 -6.703 1.00 52.25 96 PRO A CA 1
ATOM 753 C C . PRO A 1 96 ? 17.429 7.115 -6.790 1.00 52.25 96 PRO A C 1
ATOM 755 O O . PRO A 1 96 ? 18.370 6.342 -6.830 1.00 52.25 96 PRO A O 1
ATOM 758 N N . ASP A 1 97 ? 17.604 8.445 -6.780 1.00 49.09 97 ASP A N 1
ATOM 759 C CA . ASP A 1 97 ? 18.922 9.091 -6.847 1.00 49.09 97 ASP A CA 1
ATOM 760 C C . ASP A 1 97 ? 18.934 10.427 -6.078 1.00 49.09 97 ASP A C 1
ATOM 762 O O . ASP A 1 97 ? 18.016 11.246 -6.192 1.00 49.09 97 ASP A O 1
ATOM 766 N N . SER A 1 98 ? 19.997 10.643 -5.304 1.00 41.06 98 SER A N 1
ATOM 767 C CA . SER A 1 98 ? 20.249 11.670 -4.276 1.00 41.06 98 SER A CA 1
ATOM 768 C C . SER A 1 98 ? 20.356 13.134 -4.756 1.00 41.06 98 SER A C 1
ATOM 770 O O . SER A 1 98 ? 21.199 13.897 -4.288 1.00 41.06 98 SER A O 1
ATOM 772 N N . GLN A 1 99 ? 19.488 13.571 -5.673 1.00 44.00 99 GLN A N 1
ATOM 773 C CA . GLN A 1 99 ? 19.430 14.963 -6.158 1.00 44.00 99 GLN A CA 1
ATOM 774 C C . GLN A 1 99 ? 18.079 15.664 -5.942 1.00 44.00 99 GLN A C 1
ATOM 776 O O . GLN A 1 99 ? 17.867 16.771 -6.441 1.00 44.00 99 GLN A O 1
ATOM 781 N N . GLN A 1 100 ? 17.153 15.060 -5.195 1.00 51.59 100 GLN A N 1
ATOM 782 C CA . GLN A 1 100 ? 15.943 15.755 -4.750 1.00 51.59 100 GLN A CA 1
ATOM 783 C C . GLN A 1 100 ? 16.175 16.376 -3.374 1.00 51.59 100 GLN A C 1
ATOM 785 O O . GLN A 1 100 ? 16.886 15.824 -2.545 1.00 51.59 100 GLN A O 1
ATOM 790 N N . TRP A 1 101 ? 15.562 17.536 -3.137 1.00 58.06 101 TRP A N 1
ATOM 791 C CA . TRP A 1 101 ? 15.620 18.246 -1.852 1.00 58.06 101 TRP A CA 1
ATOM 792 C C . TRP A 1 101 ? 14.937 17.467 -0.713 1.00 58.06 101 TRP A C 1
ATOM 794 O O . TRP A 1 101 ? 15.006 17.898 0.432 1.00 58.06 101 TRP A O 1
ATOM 804 N N . HIS A 1 102 ? 14.276 16.357 -1.051 1.00 66.25 102 HIS A N 1
ATOM 805 C CA . HIS A 1 102 ? 13.557 15.469 -0.154 1.00 66.25 102 HIS A CA 1
ATOM 806 C C . HIS A 1 102 ? 14.029 14.032 -0.363 1.00 66.25 102 HIS A C 1
ATOM 808 O O . HIS A 1 102 ? 14.092 13.565 -1.506 1.00 66.25 102 HIS A O 1
ATOM 814 N N . ASP A 1 103 ? 14.349 13.350 0.731 1.00 77.75 103 ASP A N 1
ATOM 815 C CA . ASP A 1 103 ? 14.699 11.930 0.727 1.00 77.75 103 ASP A CA 1
ATOM 816 C C . ASP A 1 103 ? 13.458 11.023 0.881 1.00 77.75 103 ASP A C 1
ATOM 818 O O . ASP A 1 103 ? 12.312 11.484 0.882 1.00 77.75 103 ASP A O 1
ATOM 822 N N . GLU A 1 104 ? 13.661 9.699 0.916 1.00 80.75 104 GLU A N 1
ATOM 823 C CA . GLU A 1 104 ? 12.564 8.727 1.062 1.00 80.75 104 GLU A CA 1
ATOM 824 C C . GLU A 1 104 ? 11.737 9.011 2.324 1.00 80.75 104 GLU A C 1
ATOM 826 O O . GLU A 1 104 ? 10.505 8.919 2.300 1.00 80.75 104 GLU A O 1
ATOM 831 N N . GLU A 1 105 ? 12.414 9.357 3.419 1.00 83.38 105 GLU A N 1
ATOM 832 C CA . GLU A 1 105 ? 11.794 9.582 4.716 1.00 83.38 105 GLU A CA 1
ATOM 833 C C . GLU A 1 105 ? 10.950 10.857 4.691 1.00 83.38 105 GLU A C 1
ATOM 835 O O . GLU A 1 105 ? 9.808 10.832 5.145 1.00 83.38 105 GLU A O 1
ATOM 840 N N . ASP A 1 106 ? 11.430 11.932 4.066 1.00 84.44 106 ASP A N 1
ATOM 841 C CA . ASP A 1 106 ? 10.655 13.159 3.872 1.00 84.44 106 ASP A CA 1
ATOM 842 C C . ASP A 1 106 ? 9.332 12.891 3.141 1.00 84.44 106 ASP A C 1
ATOM 844 O O . ASP A 1 106 ? 8.267 13.371 3.550 1.00 84.44 106 ASP A O 1
ATOM 848 N N . LEU A 1 107 ? 9.370 12.087 2.071 1.00 85.38 107 LEU A N 1
ATOM 849 C CA . LEU A 1 107 ? 8.169 11.727 1.315 1.00 85.38 107 LEU A CA 1
ATOM 850 C C . LEU A 1 107 ? 7.222 10.839 2.118 1.00 85.38 107 LEU A C 1
ATOM 852 O O . LEU A 1 107 ? 6.003 11.031 2.066 1.00 85.38 107 LEU A O 1
ATOM 856 N N . PHE A 1 108 ? 7.773 9.872 2.850 1.00 88.88 108 PHE A N 1
ATOM 857 C CA . PHE A 1 108 ? 7.007 8.991 3.719 1.00 88.88 108 PHE A CA 1
ATOM 858 C C . PHE A 1 108 ? 6.302 9.791 4.823 1.00 88.88 108 PHE A C 1
ATOM 860 O O . PHE A 1 108 ? 5.082 9.693 4.968 1.00 88.88 108 PHE A O 1
ATOM 867 N N . GLN A 1 109 ? 7.026 10.669 5.520 1.00 88.81 109 GLN A N 1
ATOM 868 C CA . GLN A 1 109 ? 6.491 11.547 6.561 1.00 88.81 109 GLN A CA 1
ATOM 869 C C . GLN A 1 109 ? 5.446 12.525 6.010 1.00 88.81 109 GLN A C 1
ATOM 871 O O . GLN A 1 109 ? 4.416 12.767 6.644 1.00 88.81 109 GLN A O 1
ATOM 876 N N . ALA A 1 110 ? 5.656 13.076 4.811 1.00 89.69 110 ALA A N 1
ATOM 877 C CA . ALA A 1 110 ? 4.665 13.929 4.158 1.00 89.69 110 ALA A CA 1
ATOM 878 C C . ALA A 1 110 ? 3.374 13.161 3.827 1.00 89.69 110 ALA A C 1
ATOM 880 O O . ALA A 1 110 ? 2.273 13.668 4.054 1.00 89.69 110 ALA A O 1
ATOM 881 N N . ALA A 1 111 ? 3.490 11.925 3.336 1.00 91.31 111 ALA A N 1
ATOM 882 C CA . ALA A 1 111 ? 2.340 11.070 3.070 1.00 91.31 111 ALA A CA 1
ATOM 883 C C . ALA A 1 111 ? 1.614 10.658 4.359 1.00 91.31 111 ALA A C 1
ATOM 885 O O . ALA A 1 111 ? 0.386 10.702 4.392 1.00 91.31 111 ALA A O 1
ATOM 886 N N . MET A 1 112 ? 2.342 10.339 5.436 1.00 92.50 112 MET A N 1
ATOM 887 C CA . MET A 1 112 ? 1.757 10.081 6.757 1.00 92.50 112 MET A CA 1
ATOM 888 C C . MET A 1 112 ? 0.975 11.288 7.280 1.00 92.50 112 MET A C 1
ATOM 890 O O . MET A 1 112 ? -0.153 11.131 7.745 1.00 92.50 112 MET A O 1
ATOM 894 N N . LYS A 1 113 ? 1.528 12.502 7.157 1.00 92.62 113 LYS A N 1
ATOM 895 C CA . LYS A 1 113 ? 0.825 13.745 7.520 1.00 92.62 113 LYS A CA 1
ATOM 896 C C . LYS A 1 113 ? -0.475 13.907 6.734 1.00 92.62 113 LYS A C 1
ATOM 898 O O . LYS A 1 113 ? -1.497 14.268 7.317 1.00 92.62 113 LYS A O 1
ATOM 903 N N . GLU A 1 114 ? -0.467 13.612 5.435 1.00 93.50 114 GLU A N 1
ATOM 904 C CA . GLU A 1 114 ? -1.685 13.687 4.621 1.00 93.50 114 GLU A CA 1
ATOM 905 C C . GLU A 1 114 ? -2.686 12.574 4.978 1.00 93.50 114 GLU A C 1
ATOM 907 O O . GLU A 1 114 ? -3.887 12.833 5.017 1.00 93.50 114 GLU A O 1
ATOM 912 N N . ILE A 1 115 ? -2.226 11.363 5.317 1.00 94.00 115 ILE A N 1
ATOM 913 C CA . ILE A 1 115 ? -3.082 10.286 5.843 1.00 94.00 115 ILE A CA 1
ATOM 914 C C . ILE A 1 115 ? -3.768 10.740 7.135 1.00 94.00 115 ILE A C 1
ATOM 916 O O . ILE A 1 115 ? -4.994 10.727 7.197 1.00 94.00 115 ILE A O 1
ATOM 920 N N . LEU A 1 116 ? -3.003 11.211 8.124 1.00 94.19 116 LEU A N 1
ATOM 921 C CA . LEU A 1 116 ? -3.515 11.698 9.411 1.00 94.19 116 LEU A CA 1
ATOM 922 C C . LEU A 1 116 ? -4.545 12.819 9.247 1.00 94.19 116 LEU A C 1
ATOM 924 O O . LEU A 1 116 ? -5.558 12.857 9.941 1.00 94.19 116 LEU A O 1
ATOM 928 N N . LYS A 1 117 ? -4.306 13.718 8.293 1.00 94.25 117 LYS A N 1
ATOM 929 C CA . LYS A 1 117 ? -5.202 14.830 7.973 1.00 94.25 117 LYS A CA 1
ATOM 930 C C . LYS A 1 117 ? -6.496 14.377 7.294 1.00 94.25 117 LYS A C 1
ATOM 932 O O . LYS A 1 117 ? -7.549 14.950 7.561 1.00 94.25 117 LYS A O 1
ATOM 937 N N . VAL A 1 118 ? -6.436 13.401 6.385 1.00 95.12 118 VAL A N 1
ATOM 938 C CA . VAL A 1 118 ? -7.584 13.005 5.547 1.00 95.12 118 VAL A CA 1
ATOM 939 C C . VAL A 1 118 ? -8.419 11.895 6.189 1.00 95.12 118 VAL A C 1
ATOM 941 O O . VAL A 1 118 ? -9.642 11.905 6.033 1.00 95.12 118 VAL A O 1
ATOM 944 N N . LEU A 1 119 ? -7.802 10.977 6.935 1.00 93.62 119 LEU A N 1
ATOM 945 C CA . LEU A 1 119 ? -8.454 9.832 7.577 1.00 93.62 119 LEU A CA 1
ATOM 946 C C . LEU A 1 119 ? -9.710 10.187 8.410 1.00 93.62 119 LEU A C 1
ATOM 948 O O . LEU A 1 119 ? -10.724 9.504 8.229 1.00 93.62 119 LEU A O 1
ATOM 952 N N . PRO A 1 120 ? -9.733 11.254 9.242 1.00 93.19 120 PRO A N 1
ATOM 953 C CA . PRO A 1 120 ? -10.926 11.619 10.015 1.00 93.19 120 PRO A CA 1
ATOM 954 C C . PRO A 1 120 ? -12.031 12.295 9.179 1.00 93.19 120 PRO A C 1
ATOM 956 O O . PRO A 1 120 ? -13.147 12.480 9.655 1.00 93.19 120 PRO A O 1
ATOM 959 N N . THR A 1 121 ? -11.750 12.693 7.934 1.00 93.00 121 THR A N 1
ATOM 960 C CA . THR A 1 121 ? -12.687 13.456 7.085 1.00 93.00 121 THR A CA 1
ATOM 961 C C . THR A 1 121 ? -13.595 12.545 6.259 1.00 93.00 121 THR A C 1
ATOM 963 O O . THR A 1 121 ? -13.344 11.352 6.137 1.00 93.00 121 THR A O 1
ATOM 966 N N . SER A 1 122 ? -14.609 13.081 5.576 1.00 89.19 122 SER A N 1
ATOM 967 C CA . SER A 1 122 ? -15.440 12.289 4.648 1.00 89.19 122 SER A CA 1
ATOM 968 C C . SER A 1 122 ? -14.630 11.575 3.554 1.00 89.19 122 SER A C 1
ATOM 970 O O . SER A 1 122 ? -14.945 10.442 3.200 1.00 89.19 122 SER A O 1
ATOM 972 N N . ARG A 1 123 ? -13.530 12.180 3.077 1.00 84.94 123 ARG A N 1
ATOM 973 C CA . ARG A 1 123 ? -12.608 11.562 2.103 1.00 84.94 123 ARG A CA 1
ATOM 974 C C . ARG A 1 123 ? -11.913 10.311 2.654 1.00 84.94 123 ARG A C 1
ATOM 976 O O . ARG A 1 123 ? -11.547 9.436 1.874 1.00 84.94 123 ARG A O 1
ATOM 983 N N . GLY A 1 124 ? -11.753 10.220 3.973 1.00 88.69 124 GLY A N 1
ATOM 984 C CA . GLY A 1 124 ? -11.170 9.069 4.655 1.00 88.69 124 GLY A CA 1
ATOM 985 C C . GLY A 1 124 ? -12.051 7.818 4.647 1.00 88.69 124 GLY A C 1
ATOM 986 O O . GLY A 1 124 ? -11.534 6.744 4.914 1.00 88.69 124 GLY A O 1
ATOM 987 N N . ALA A 1 125 ? -13.338 7.905 4.279 1.00 87.75 125 ALA A N 1
ATOM 988 C CA . ALA A 1 125 ? -14.227 6.734 4.212 1.00 87.75 125 ALA A CA 1
ATOM 989 C C . ALA A 1 125 ? -13.733 5.675 3.209 1.00 87.75 125 ALA A C 1
ATOM 991 O O . ALA A 1 125 ? -14.000 4.486 3.356 1.00 87.75 125 ALA A O 1
ATOM 992 N N . LEU A 1 126 ? -12.948 6.090 2.206 1.00 84.31 126 LEU A N 1
ATOM 993 C CA . LEU A 1 126 ? -12.304 5.166 1.271 1.00 84.31 126 LEU A CA 1
ATOM 994 C C . LEU A 1 126 ? -11.337 4.198 1.976 1.00 84.31 126 LEU A C 1
ATOM 996 O O . LEU A 1 126 ? -11.155 3.081 1.503 1.00 84.31 126 LEU A O 1
ATOM 1000 N N . ALA A 1 127 ? -10.737 4.597 3.100 1.00 88.56 127 ALA A N 1
ATOM 1001 C CA . ALA A 1 127 ? -9.827 3.758 3.877 1.00 88.56 127 ALA A CA 1
ATOM 1002 C C . ALA A 1 127 ? -10.515 2.492 4.421 1.00 88.56 127 ALA A C 1
ATOM 1004 O O . ALA A 1 127 ? -9.872 1.452 4.532 1.00 88.56 127 ALA A O 1
ATOM 1005 N N . GLU A 1 128 ? -11.823 2.565 4.689 1.00 87.06 128 GLU A N 1
ATOM 1006 C CA . GLU A 1 128 ? -12.632 1.470 5.246 1.00 87.06 128 GLU A CA 1
ATOM 1007 C C . GLU A 1 128 ? -12.889 0.341 4.238 1.00 87.06 128 GLU A C 1
ATOM 1009 O O . GLU A 1 128 ? -13.225 -0.774 4.618 1.00 87.06 128 GLU A O 1
ATOM 1014 N N . THR A 1 129 ? -12.743 0.617 2.940 1.00 81.56 129 THR A N 1
ATOM 1015 C CA . THR A 1 129 ? -13.028 -0.348 1.863 1.00 81.56 129 THR A CA 1
ATOM 1016 C C . THR A 1 129 ? -11.810 -0.625 0.988 1.00 81.56 129 THR A C 1
ATOM 1018 O O . THR A 1 129 ? -11.654 -1.726 0.467 1.00 81.56 129 THR A O 1
ATOM 1021 N N . ALA A 1 130 ? -10.913 0.352 0.843 1.00 81.56 130 ALA A N 1
ATOM 1022 C CA . ALA A 1 130 ? -9.765 0.293 -0.052 1.00 81.56 130 ALA A CA 1
ATOM 1023 C C . ALA A 1 130 ? -8.555 1.048 0.527 1.00 81.56 130 ALA A C 1
ATOM 1025 O O . ALA A 1 130 ? -8.101 2.047 -0.040 1.00 81.56 130 ALA A O 1
ATOM 1026 N N . TRP A 1 131 ? -8.009 0.548 1.641 1.00 85.50 131 TRP A N 1
ATOM 1027 C CA . TRP A 1 131 ? -6.863 1.133 2.353 1.00 85.50 131 TRP A CA 1
ATOM 1028 C C . TRP A 1 131 ? -5.678 1.488 1.441 1.00 85.50 131 TRP A C 1
ATOM 1030 O O . TRP A 1 131 ? -5.233 2.632 1.418 1.00 85.50 131 TRP A O 1
ATOM 1040 N N . VAL A 1 132 ? -5.224 0.548 0.607 1.00 81.12 132 VAL A N 1
ATOM 1041 C CA . VAL A 1 132 ? -4.091 0.758 -0.315 1.00 81.12 132 VAL A CA 1
ATOM 1042 C C . VAL A 1 132 ? -4.342 1.944 -1.251 1.00 81.12 132 VAL A C 1
ATOM 1044 O O . VAL A 1 132 ? -3.495 2.825 -1.408 1.00 81.12 132 VAL A O 1
ATOM 1047 N N . ARG A 1 133 ? -5.543 2.016 -1.836 1.00 80.25 133 ARG A N 1
ATOM 1048 C CA . ARG A 1 133 ? -5.936 3.113 -2.730 1.00 80.25 133 ARG A CA 1
ATOM 1049 C C . ARG A 1 133 ? -6.011 4.442 -1.987 1.00 80.25 133 ARG A C 1
ATOM 1051 O O . ARG A 1 133 ? -5.638 5.481 -2.532 1.00 80.25 133 ARG A O 1
ATOM 1058 N N . PHE A 1 134 ? -6.502 4.418 -0.754 1.00 87.62 134 PHE A N 1
ATOM 1059 C CA . PHE A 1 134 ? -6.502 5.582 0.118 1.00 87.62 134 PHE A CA 1
ATOM 1060 C C . PHE A 1 134 ? -5.067 6.082 0.377 1.00 87.62 134 PHE A C 1
ATOM 1062 O O . PHE A 1 134 ? -4.785 7.247 0.095 1.00 87.62 134 PHE A O 1
ATOM 1069 N N . CYS A 1 135 ? -4.138 5.205 0.772 1.00 86.69 135 CYS A N 1
ATOM 1070 C CA . CYS A 1 135 ? -2.728 5.548 0.978 1.00 86.69 135 CYS A CA 1
ATOM 1071 C C . CYS A 1 135 ? -2.065 6.117 -0.284 1.00 86.69 135 CYS A C 1
ATOM 1073 O O . CYS A 1 135 ? -1.366 7.125 -0.213 1.00 86.69 135 CYS A O 1
ATOM 1075 N N . GLN A 1 136 ? -2.322 5.527 -1.455 1.00 84.31 136 GLN A N 1
ATOM 1076 C CA . GLN A 1 136 ? -1.816 6.020 -2.742 1.00 84.31 136 GLN A CA 1
ATOM 1077 C C . GLN A 1 136 ? -2.311 7.437 -3.066 1.00 84.31 136 GLN A C 1
ATOM 1079 O O . GLN A 1 136 ? -1.541 8.280 -3.542 1.00 84.31 136 GLN A O 1
ATOM 1084 N N . ASN A 1 137 ? -3.592 7.715 -2.807 1.00 86.25 137 ASN A N 1
ATOM 1085 C CA . ASN A 1 137 ? -4.168 9.043 -3.008 1.00 86.25 137 ASN A CA 1
ATOM 1086 C C . ASN A 1 137 ? -3.520 10.067 -2.069 1.00 86.25 137 ASN A C 1
ATOM 1088 O O . ASN A 1 137 ? -3.094 11.123 -2.537 1.00 86.25 137 ASN A O 1
ATOM 1092 N N . CYS A 1 138 ? -3.382 9.739 -0.781 1.00 90.25 138 CYS A N 1
ATOM 1093 C CA . CYS A 1 138 ? -2.709 10.596 0.197 1.00 90.25 138 CYS A CA 1
ATOM 1094 C C . CYS A 1 138 ? -1.239 10.839 -0.167 1.00 90.25 138 CYS A C 1
ATOM 1096 O O . CYS A 1 138 ? -0.790 11.981 -0.138 1.00 90.25 138 CYS A O 1
ATOM 1098 N N . PHE A 1 139 ? -0.506 9.807 -0.595 1.00 89.44 139 PHE A N 1
ATOM 1099 C CA . PHE A 1 139 ? 0.868 9.956 -1.076 1.00 89.44 139 PHE A CA 1
ATOM 1100 C C . PHE A 1 139 ? 0.945 10.898 -2.283 1.00 89.44 139 PHE A C 1
ATOM 1102 O O . PHE A 1 139 ? 1.794 11.783 -2.342 1.00 89.44 139 PHE A O 1
ATOM 1109 N N . THR A 1 140 ? 0.035 10.743 -3.247 1.00 85.38 140 THR A N 1
ATOM 1110 C CA . THR A 1 140 ? -0.015 11.603 -4.438 1.00 85.38 140 THR A CA 1
ATOM 1111 C C . THR A 1 140 ? -0.303 13.058 -4.072 1.00 85.38 140 THR A C 1
ATOM 1113 O O . THR A 1 140 ? 0.303 13.967 -4.644 1.00 85.38 140 THR A O 1
ATOM 1116 N N . ASP A 1 141 ? -1.221 13.289 -3.134 1.00 84.94 141 ASP A N 1
ATOM 1117 C CA . ASP A 1 141 ? -1.563 14.626 -2.650 1.00 84.94 141 ASP A CA 1
ATOM 1118 C C . ASP A 1 141 ? -0.388 15.253 -1.879 1.00 84.94 141 ASP A C 1
ATOM 1120 O O . ASP A 1 141 ? -0.027 16.399 -2.159 1.00 84.94 141 ASP A O 1
ATOM 1124 N N . ALA A 1 142 ? 0.286 14.490 -1.013 1.00 87.31 142 ALA A N 1
ATOM 1125 C CA . ALA A 1 142 ? 1.498 14.921 -0.316 1.00 87.31 142 ALA A CA 1
ATOM 1126 C C . ALA A 1 142 ? 2.627 15.279 -1.296 1.00 87.31 142 ALA A C 1
ATOM 1128 O O . ALA A 1 142 ? 3.192 16.373 -1.237 1.00 87.31 142 ALA A O 1
ATOM 1129 N N . TRP A 1 143 ? 2.899 14.404 -2.268 1.00 83.88 143 TRP A N 1
ATOM 1130 C CA . TRP A 1 143 ? 3.889 14.633 -3.320 1.00 83.88 143 TRP A CA 1
ATOM 1131 C C . TRP A 1 143 ? 3.613 15.927 -4.096 1.00 83.88 143 TRP A C 1
ATOM 1133 O O . TRP A 1 143 ? 4.516 16.742 -4.294 1.00 83.88 143 TRP A O 1
ATOM 1143 N N . ARG A 1 144 ? 2.354 16.146 -4.503 1.00 81.06 144 ARG A N 1
ATOM 1144 C CA . ARG A 1 144 ? 1.918 17.371 -5.195 1.00 81.06 144 ARG A CA 1
ATOM 1145 C C . ARG A 1 144 ? 2.034 18.612 -4.323 1.00 81.06 144 ARG A C 1
ATOM 1147 O O . ARG A 1 144 ? 2.311 19.680 -4.858 1.00 81.06 144 ARG A O 1
ATOM 1154 N N . SER A 1 145 ? 1.799 18.493 -3.019 1.00 82.31 145 SER A N 1
ATOM 1155 C CA . SER A 1 145 ? 1.958 19.611 -2.089 1.00 82.31 145 SER A CA 1
ATOM 1156 C C . SER A 1 145 ? 3.417 20.053 -1.994 1.00 82.31 145 SER A C 1
ATOM 1158 O O . SER A 1 145 ? 3.675 21.248 -1.907 1.00 82.31 145 SER A O 1
ATOM 1160 N N . MET A 1 146 ? 4.362 19.111 -2.046 1.00 77.38 146 MET A N 1
ATOM 1161 C CA . MET A 1 146 ? 5.797 19.411 -1.992 1.00 77.38 146 MET A CA 1
ATOM 1162 C C . MET A 1 146 ? 6.358 19.899 -3.336 1.00 77.38 146 MET A C 1
ATOM 1164 O O . MET A 1 146 ? 7.163 20.822 -3.367 1.00 77.38 146 MET A O 1
ATOM 1168 N N . HIS A 1 147 ? 5.917 19.318 -4.458 1.00 72.75 147 HIS A N 1
ATOM 1169 C CA . HIS A 1 147 ? 6.548 19.526 -5.774 1.00 72.75 147 HIS A CA 1
ATOM 1170 C C . HIS A 1 147 ? 5.677 20.282 -6.795 1.00 72.75 147 HIS A C 1
ATOM 1172 O O . HIS A 1 147 ? 6.086 20.491 -7.941 1.00 72.75 147 HIS A O 1
ATOM 1178 N N . GLY A 1 148 ? 4.463 20.686 -6.417 1.00 66.88 148 GLY A N 1
ATOM 1179 C CA . GLY A 1 148 ? 3.490 21.326 -7.303 1.00 66.88 148 GLY A CA 1
ATOM 1180 C C . GLY A 1 148 ? 2.769 20.358 -8.254 1.00 66.88 148 GLY A C 1
ATOM 1181 O O . GLY A 1 148 ? 3.013 19.151 -8.304 1.00 66.88 148 GLY A O 1
ATOM 1182 N N . ARG A 1 149 ? 1.833 20.893 -9.052 1.00 58.44 149 ARG A N 1
ATOM 1183 C CA . ARG A 1 149 ? 1.030 20.125 -10.024 1.00 58.44 149 ARG A CA 1
ATOM 1184 C C . ARG A 1 149 ? 1.797 19.868 -11.331 1.00 58.44 149 ARG A C 1
ATOM 1186 O O . ARG A 1 149 ? 1.354 20.290 -12.395 1.00 58.44 149 ARG A O 1
ATOM 1193 N N . ARG A 1 150 ? 2.934 19.169 -11.299 1.00 50.69 150 ARG A N 1
ATOM 1194 C CA . ARG A 1 150 ? 3.466 18.556 -12.534 1.00 50.69 150 ARG A CA 1
ATOM 1195 C C . ARG A 1 150 ? 2.557 17.377 -12.887 1.00 50.69 150 ARG A C 1
ATOM 1197 O O . ARG A 1 150 ? 2.297 16.539 -12.031 1.00 50.69 150 ARG A O 1
ATOM 1204 N N . GLY A 1 151 ? 2.010 17.356 -14.105 1.00 41.94 151 GLY A N 1
ATOM 1205 C CA . GLY A 1 151 ? 0.932 16.465 -14.579 1.00 41.94 151 GLY A CA 1
ATOM 1206 C C . GLY A 1 151 ? 1.239 14.960 -14.633 1.00 41.94 151 GLY A C 1
ATOM 1207 O O . GLY A 1 151 ? 0.690 14.247 -15.468 1.00 41.94 151 GLY A O 1
ATOM 1208 N N . GLU A 1 152 ? 2.102 14.453 -13.761 1.00 45.97 152 GLU A N 1
ATOM 1209 C CA . GLU A 1 152 ? 2.460 13.048 -13.666 1.00 45.97 152 GLU A CA 1
ATOM 1210 C C . GLU A 1 152 ? 1.342 12.266 -12.965 1.00 45.97 152 GLU A C 1
ATOM 1212 O O . GLU A 1 152 ? 1.189 12.299 -11.742 1.00 45.97 152 GLU A O 1
ATOM 1217 N N . ARG A 1 153 ? 0.533 11.549 -13.750 1.00 41.41 153 ARG A N 1
ATOM 1218 C CA . ARG A 1 153 ? -0.343 10.494 -13.229 1.00 41.41 153 ARG A CA 1
ATOM 1219 C C . ARG A 1 153 ? 0.494 9.245 -12.951 1.00 41.41 153 ARG A C 1
ATOM 1221 O O . ARG A 1 153 ? 1.259 8.815 -13.811 1.00 41.41 153 ARG A O 1
ATOM 1228 N N . LEU A 1 154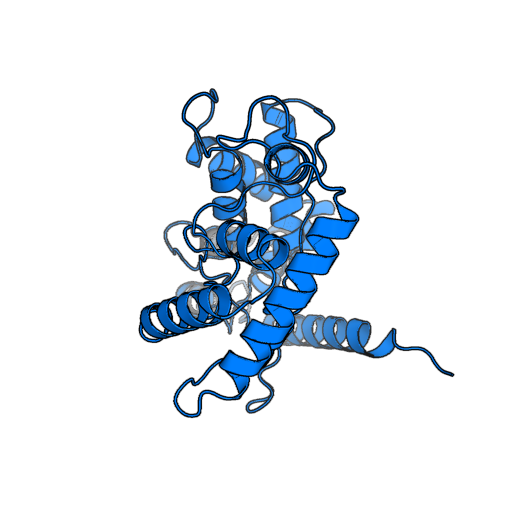 ? 0.339 8.666 -11.762 1.00 44.31 154 LEU A N 1
ATOM 1229 C CA . LEU A 1 154 ? 0.839 7.325 -11.465 1.00 44.31 154 LEU A CA 1
ATOM 1230 C C . LEU A 1 154 ? 0.079 6.327 -12.353 1.00 44.31 154 LEU A C 1
ATOM 1232 O O . LEU A 1 154 ? -1.148 6.265 -12.292 1.00 44.31 154 LEU A O 1
ATOM 1236 N N . GLN A 1 155 ? 0.794 5.584 -13.200 1.00 34.31 155 GLN A N 1
ATOM 1237 C CA . GLN A 1 155 ? 0.281 4.325 -13.741 1.00 34.31 155 GLN A CA 1
ATOM 1238 C C . GLN A 1 155 ? 0.528 3.258 -12.677 1.00 34.31 155 GLN A C 1
ATOM 1240 O O . GLN A 1 155 ? 1.659 3.115 -12.212 1.00 34.31 155 GLN A O 1
ATOM 1245 N N . VAL A 1 156 ? -0.531 2.578 -12.245 1.00 40.25 156 VAL A N 1
ATOM 1246 C CA . VAL A 1 156 ? -0.479 1.583 -11.169 1.00 40.25 156 VAL A CA 1
ATOM 1247 C C . VAL A 1 156 ? -1.128 0.301 -11.674 1.00 40.25 156 VAL A C 1
ATOM 1249 O O . VAL A 1 156 ? -2.221 0.352 -12.238 1.00 40.25 156 VAL A O 1
ATOM 1252 N N . GLU A 1 157 ? -0.440 -0.823 -11.485 1.00 34.56 157 GLU A N 1
ATOM 1253 C CA . GLU A 1 157 ? -1.001 -2.164 -11.643 1.00 34.56 157 GLU A CA 1
ATOM 1254 C C . GLU A 1 157 ? -1.694 -2.574 -10.342 1.00 34.56 157 GLU A C 1
ATOM 1256 O O . GLU A 1 157 ? -1.208 -2.310 -9.243 1.00 34.56 157 GLU A O 1
ATOM 1261 N N . PHE A 1 158 ? -2.881 -3.158 -10.474 1.00 33.53 158 PHE A N 1
ATOM 1262 C CA . PHE A 1 158 ? -3.728 -3.526 -9.349 1.00 33.53 158 PHE A CA 1
ATOM 1263 C C . PHE A 1 158 ? -3.246 -4.848 -8.747 1.00 33.53 158 PHE A C 1
ATOM 1265 O O . PHE A 1 158 ? -3.374 -5.884 -9.396 1.00 33.53 158 PHE A O 1
ATOM 1272 N N . ALA A 1 159 ? -2.780 -4.841 -7.500 1.00 38.53 159 ALA A N 1
ATOM 1273 C CA . ALA A 1 159 ? -2.751 -6.063 -6.705 1.00 38.53 159 ALA A CA 1
ATOM 1274 C C . ALA A 1 159 ? -4.185 -6.339 -6.229 1.00 38.53 159 ALA A C 1
ATOM 1276 O O . ALA A 1 159 ? -4.734 -5.595 -5.412 1.00 38.53 159 ALA A O 1
ATOM 1277 N N . GLN A 1 160 ? -4.838 -7.349 -6.810 1.00 37.94 160 GLN A N 1
ATOM 1278 C CA . GLN A 1 160 ? -6.082 -7.871 -6.249 1.00 37.94 160 GLN A CA 1
ATOM 1279 C C . GLN A 1 160 ? -5.746 -8.900 -5.165 1.00 37.94 160 GLN A C 1
ATOM 1281 O O . GLN A 1 160 ? -4.802 -9.664 -5.348 1.00 37.94 160 GLN A O 1
ATOM 1286 N N . PRO A 1 161 ? -6.491 -8.929 -4.051 1.00 40.41 161 PRO A N 1
ATOM 1287 C CA . PRO A 1 161 ? -6.343 -9.972 -3.045 1.00 40.41 161 PRO A CA 1
ATOM 1288 C C . PRO A 1 161 ? -6.609 -11.345 -3.662 1.00 40.41 161 PRO A C 1
ATOM 1290 O O . PRO A 1 161 ? -7.600 -11.540 -4.372 1.00 40.41 161 PRO A O 1
ATOM 1293 N N . THR A 1 162 ? -5.720 -12.282 -3.364 1.00 41.12 162 THR A N 1
ATOM 1294 C CA . THR A 1 162 ? -5.749 -13.642 -3.891 1.00 41.12 162 THR A CA 1
ATOM 1295 C C . THR A 1 162 ? -6.465 -14.540 -2.889 1.00 41.12 162 THR A C 1
ATOM 1297 O O . THR A 1 162 ? -6.164 -14.541 -1.692 1.00 41.12 162 THR A O 1
ATOM 1300 N N . GLN A 1 163 ? -7.472 -15.272 -3.356 1.00 38.47 163 GLN A N 1
ATOM 1301 C CA . GLN A 1 163 ? -8.123 -16.284 -2.536 1.00 38.47 163 GLN A CA 1
ATOM 1302 C C . GLN A 1 163 ? -7.294 -17.563 -2.621 1.00 38.47 163 GLN A C 1
ATOM 1304 O O . GLN A 1 163 ? -7.043 -18.058 -3.718 1.00 38.47 163 GLN A O 1
ATOM 1309 N N . ASP A 1 164 ? -6.879 -18.095 -1.474 1.00 42.28 164 ASP A N 1
ATOM 1310 C CA . ASP A 1 164 ? -6.263 -19.413 -1.423 1.00 42.28 164 ASP A CA 1
ATOM 1311 C C . ASP A 1 164 ? -7.320 -20.458 -1.811 1.00 42.28 164 ASP A C 1
ATOM 1313 O O . ASP A 1 164 ? -8.347 -20.619 -1.141 1.00 42.28 164 ASP A O 1
ATOM 1317 N N . ASN A 1 165 ? -7.083 -21.135 -2.935 1.00 38.16 165 ASN A N 1
ATOM 1318 C CA . ASN A 1 165 ? -8.017 -22.096 -3.514 1.00 38.16 165 ASN A CA 1
ATOM 1319 C C . ASN A 1 165 ? -8.138 -23.393 -2.691 1.00 38.16 165 ASN A C 1
ATOM 1321 O O . ASN A 1 165 ? -9.105 -24.127 -2.891 1.00 38.16 165 ASN A O 1
ATOM 1325 N N . GLU A 1 166 ? -7.198 -23.690 -1.786 1.00 36.91 166 GLU A N 1
ATOM 1326 C CA . GLU A 1 166 ? -7.227 -24.905 -0.958 1.00 36.91 166 GLU A CA 1
ATOM 1327 C C . GLU A 1 166 ? -7.955 -24.684 0.366 1.00 36.91 166 GLU A C 1
ATOM 1329 O O . GLU A 1 166 ? -8.745 -25.524 0.799 1.00 36.91 166 GLU A O 1
ATOM 1334 N N . THR A 1 167 ? -7.724 -23.540 1.006 1.00 38.69 167 THR A N 1
ATOM 1335 C CA . THR A 1 167 ? -8.294 -23.248 2.331 1.00 38.69 167 THR A CA 1
ATOM 1336 C C . THR A 1 167 ? -9.554 -22.388 2.268 1.00 38.69 167 THR A C 1
ATOM 1338 O O . THR A 1 167 ? -10.267 -22.255 3.262 1.00 38.69 167 THR A O 1
ATOM 1341 N N . GLY A 1 168 ? -9.829 -21.764 1.117 1.00 38.34 168 GLY A N 1
ATOM 1342 C CA . GLY A 1 168 ? -10.888 -20.768 0.959 1.00 38.34 168 GLY A CA 1
ATOM 1343 C C . GLY A 1 168 ? -10.628 -19.472 1.733 1.00 38.34 168 GLY A C 1
ATOM 1344 O O . GLY A 1 168 ? -11.475 -18.574 1.719 1.00 38.34 168 GLY A O 1
ATOM 1345 N N . THR A 1 169 ? -9.476 -19.357 2.403 1.00 35.06 169 THR A N 1
ATOM 1346 C CA . THR A 1 169 ? -9.086 -18.171 3.160 1.00 35.06 169 THR A CA 1
ATOM 1347 C C . THR A 1 169 ? -8.483 -17.129 2.223 1.00 35.06 169 THR A C 1
ATOM 1349 O O . THR A 1 169 ? -7.726 -17.443 1.308 1.00 35.06 169 THR A O 1
ATOM 1352 N N . TYR A 1 170 ? -8.841 -15.856 2.404 1.00 42.06 170 TYR A N 1
ATOM 1353 C CA . TYR A 1 170 ? -8.191 -14.803 1.624 1.00 42.06 170 TYR A CA 1
ATOM 1354 C C . TYR A 1 170 ? -6.821 -14.540 2.228 1.00 42.06 170 TYR A C 1
ATOM 1356 O O . TYR A 1 170 ? -6.742 -14.127 3.392 1.00 42.06 170 TYR A O 1
ATOM 1364 N N . GLN A 1 171 ? -5.780 -14.759 1.428 1.00 40.25 171 GLN A N 1
ATOM 1365 C CA . GLN A 1 171 ? -4.439 -14.319 1.753 1.00 40.25 171 GLN A CA 1
ATOM 1366 C C . GLN A 1 171 ? -4.362 -12.834 1.424 1.00 40.25 171 GLN A C 1
ATOM 1368 O O . GLN A 1 171 ? -4.367 -12.398 0.272 1.00 40.25 171 GLN A O 1
ATOM 1373 N N . PHE A 1 172 ? -4.341 -12.030 2.480 1.00 39.47 172 PHE A N 1
ATOM 1374 C CA . PHE A 1 172 ? -3.921 -10.650 2.363 1.00 39.47 172 PHE A CA 1
ATOM 1375 C C . PHE A 1 172 ? -2.417 -10.709 2.149 1.00 39.47 172 PHE A C 1
ATOM 1377 O O . PHE A 1 172 ? -1.673 -10.929 3.103 1.00 39.47 172 PHE A O 1
ATOM 1384 N N . HIS A 1 173 ? -1.963 -10.579 0.905 1.00 40.03 173 HIS A N 1
ATOM 1385 C CA . HIS A 1 173 ? -0.556 -10.296 0.693 1.00 40.03 173 HIS A CA 1
ATOM 1386 C C . HIS A 1 173 ? -0.265 -8.996 1.453 1.00 40.03 173 HIS A C 1
ATOM 1388 O O . HIS A 1 173 ? -0.681 -7.913 1.041 1.00 40.03 173 HIS A O 1
ATOM 1394 N N . VAL A 1 174 ? 0.436 -9.106 2.587 1.00 36.84 174 VAL A N 1
ATOM 1395 C CA . VAL A 1 174 ? 1.421 -8.087 2.936 1.00 36.84 174 VAL A CA 1
ATOM 1396 C C . VAL A 1 174 ? 2.239 -7.975 1.663 1.00 36.84 174 VAL A C 1
ATOM 1398 O O . VAL A 1 174 ? 2.767 -8.989 1.214 1.00 36.84 174 VAL A O 1
ATOM 1401 N N . GLU A 1 175 ? 2.202 -6.823 0.997 1.00 37.69 175 GLU A N 1
ATOM 1402 C CA . GLU A 1 175 ? 2.955 -6.599 -0.234 1.00 37.69 175 GLU A CA 1
ATOM 1403 C C . GLU A 1 175 ? 4.443 -6.782 0.098 1.00 37.69 175 GLU A C 1
ATOM 1405 O O . GLU A 1 175 ? 5.137 -5.837 0.459 1.00 37.69 175 GLU A O 1
ATOM 1410 N N . THR A 1 176 ? 4.929 -8.022 0.063 1.00 29.66 176 THR A N 1
ATOM 1411 C CA . THR A 1 176 ? 6.321 -8.348 0.312 1.00 29.66 176 THR A CA 1
ATOM 1412 C C . THR A 1 176 ? 7.119 -7.774 -0.838 1.00 29.66 176 THR A C 1
ATOM 1414 O O . THR A 1 176 ? 6.960 -8.141 -2.003 1.00 29.66 176 THR A O 1
ATOM 1417 N N . THR A 1 177 ? 7.946 -6.813 -0.451 1.00 28.48 177 THR A N 1
ATOM 1418 C CA . THR A 1 177 ? 9.075 -6.222 -1.152 1.00 28.48 177 THR A CA 1
ATOM 1419 C C . THR A 1 177 ? 9.693 -7.168 -2.177 1.00 28.48 177 THR A C 1
ATOM 1421 O O . THR A 1 177 ? 10.466 -8.045 -1.825 1.00 28.48 177 THR A O 1
ATOM 1424 N N . THR A 1 178 ? 9.418 -6.934 -3.454 1.00 33.47 178 THR A N 1
ATOM 1425 C CA . THR A 1 178 ? 10.235 -7.429 -4.575 1.00 33.47 178 THR A CA 1
ATOM 1426 C C . THR A 1 178 ? 10.635 -6.207 -5.399 1.00 33.47 178 THR A C 1
ATOM 1428 O O . THR A 1 178 ? 10.135 -5.938 -6.486 1.00 33.47 178 THR A O 1
ATOM 1431 N N . GLY A 1 179 ? 11.431 -5.340 -4.760 1.00 31.62 179 GLY A N 1
ATOM 1432 C CA . GLY A 1 179 ? 11.820 -4.025 -5.282 1.00 31.62 179 GLY A CA 1
ATOM 1433 C C . GLY A 1 179 ? 13.220 -3.956 -5.894 1.00 31.62 179 GLY A C 1
ATOM 1434 O O . GLY A 1 179 ? 13.456 -3.053 -6.687 1.00 31.62 179 GLY A O 1
ATOM 1435 N N . ASP A 1 180 ? 14.104 -4.906 -5.579 1.00 33.91 180 ASP A N 1
ATOM 1436 C CA . ASP A 1 180 ? 15.488 -4.963 -6.096 1.00 33.91 180 ASP A CA 1
ATOM 1437 C C . ASP A 1 180 ? 15.720 -6.144 -7.047 1.00 33.91 180 ASP A C 1
ATOM 1439 O O . ASP A 1 180 ? 16.838 -6.503 -7.410 1.00 33.91 180 ASP A O 1
ATOM 1443 N N . GLU A 1 181 ? 14.627 -6.752 -7.468 1.00 43.38 181 GLU A N 1
ATOM 1444 C CA . GLU A 1 181 ? 14.594 -8.021 -8.155 1.00 43.38 181 GLU A CA 1
ATOM 1445 C C . GLU A 1 181 ? 14.057 -7.800 -9.570 1.00 43.38 181 GLU A C 1
ATOM 1447 O O . GLU A 1 181 ? 13.204 -6.933 -9.792 1.00 43.38 181 GLU A O 1
ATOM 1452 N N . ALA A 1 182 ? 14.586 -8.525 -10.564 1.00 45.62 182 ALA A N 1
ATOM 1453 C CA . ALA A 1 182 ? 14.098 -8.366 -11.931 1.00 45.62 182 ALA A CA 1
ATOM 1454 C C . ALA A 1 182 ? 12.571 -8.602 -11.945 1.00 45.62 182 ALA A C 1
ATOM 1456 O O . ALA A 1 182 ? 12.078 -9.364 -11.118 1.00 45.62 182 ALA A O 1
ATOM 1457 N N . PRO A 1 183 ? 11.788 -8.021 -12.875 1.00 52.75 183 PRO A N 1
ATOM 1458 C CA . PRO A 1 183 ? 10.315 -8.102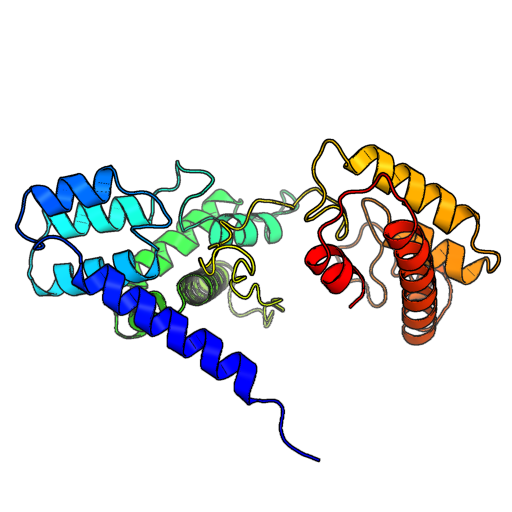 -12.853 1.00 52.75 183 PRO A CA 1
ATOM 1459 C C . PRO A 1 183 ? 9.725 -9.525 -12.817 1.00 52.75 183 PRO A C 1
ATOM 1461 O O . PRO A 1 183 ? 8.527 -9.701 -12.632 1.00 52.75 183 PRO A O 1
ATOM 1464 N N . TRP A 1 184 ? 10.561 -10.536 -13.048 1.00 58.59 184 TRP A N 1
ATOM 1465 C CA . TRP A 1 184 ? 10.242 -11.956 -13.036 1.00 58.59 184 TRP A CA 1
ATOM 1466 C C . TRP A 1 184 ? 10.824 -12.717 -11.833 1.00 58.59 184 TRP A C 1
ATOM 1468 O O . TRP A 1 184 ? 10.562 -13.896 -11.680 1.00 58.59 184 TRP A O 1
ATOM 1478 N N . HIS A 1 185 ? 11.595 -12.082 -10.962 1.00 58.53 185 HIS A N 1
ATOM 1479 C CA . HIS A 1 185 ? 12.014 -12.669 -9.686 1.00 58.53 185 HIS A CA 1
ATOM 1480 C C . HIS A 1 185 ? 10.865 -12.611 -8.659 1.00 58.53 185 HIS A C 1
ATOM 1482 O O . HIS A 1 185 ? 10.746 -13.489 -7.812 1.00 58.53 185 HIS A O 1
ATOM 1488 N N . ALA A 1 186 ? 9.957 -11.635 -8.797 1.00 51.00 186 ALA A N 1
ATOM 1489 C CA . ALA A 1 186 ? 8.833 -11.441 -7.888 1.00 51.00 186 ALA A CA 1
ATOM 1490 C C . ALA A 1 186 ? 7.928 -12.678 -7.823 1.00 51.00 186 ALA A C 1
ATOM 1492 O O . ALA A 1 186 ? 7.196 -12.909 -8.775 1.00 51.00 186 ALA A O 1
ATOM 1493 N N . GLY A 1 187 ? 7.950 -13.437 -6.722 1.00 53.97 187 GLY A N 1
ATOM 1494 C CA . GLY A 1 187 ? 7.142 -14.655 -6.528 1.00 53.97 187 GLY A CA 1
ATOM 1495 C C . GLY A 1 187 ? 7.897 -15.978 -6.707 1.00 53.97 187 GLY A C 1
ATOM 1496 O O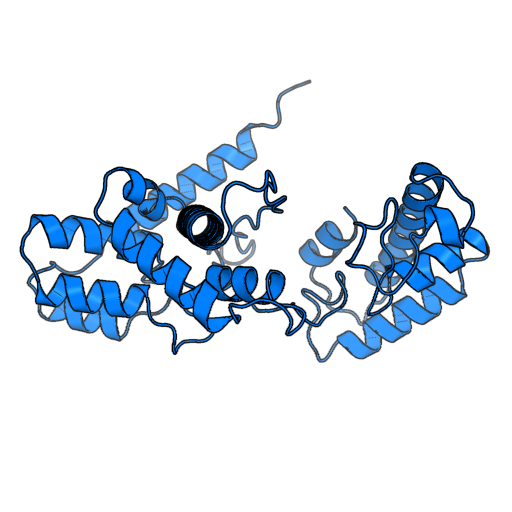 . GLY A 1 187 ? 7.296 -17.039 -6.556 1.00 53.97 187 GLY A O 1
ATOM 1497 N N . VAL A 1 188 ? 9.201 -15.929 -6.991 1.00 60.78 188 VAL A N 1
ATOM 1498 C CA . VAL A 1 188 ? 10.113 -17.081 -6.918 1.00 60.78 188 VAL A CA 1
ATOM 1499 C C . VAL A 1 188 ? 10.776 -17.077 -5.538 1.00 60.78 188 VAL A C 1
ATOM 1501 O O . VAL A 1 188 ? 11.174 -16.021 -5.058 1.00 60.78 188 VAL A O 1
ATOM 1504 N N . THR A 1 189 ? 10.900 -18.228 -4.871 1.00 62.72 189 THR A N 1
ATOM 1505 C CA . THR A 1 189 ? 11.630 -18.289 -3.593 1.00 62.72 189 THR A CA 1
ATOM 1506 C C . THR A 1 189 ? 13.135 -18.123 -3.823 1.00 62.72 189 THR A C 1
ATOM 1508 O O . THR A 1 189 ? 13.669 -18.625 -4.814 1.00 62.72 189 THR A O 1
ATOM 1511 N N . ASP A 1 190 ? 13.860 -17.519 -2.875 1.00 62.88 190 ASP A N 1
ATOM 1512 C CA . ASP A 1 190 ? 15.326 -17.343 -2.955 1.00 62.88 190 ASP A CA 1
ATOM 1513 C C . ASP A 1 190 ? 16.081 -18.652 -3.253 1.00 62.88 190 ASP A C 1
ATOM 1515 O O . ASP A 1 190 ? 17.123 -18.660 -3.907 1.00 62.88 190 ASP A O 1
ATOM 1519 N N . SER A 1 191 ? 15.541 -19.786 -2.796 1.00 68.44 191 SER A N 1
ATOM 1520 C CA . SER A 1 191 ? 16.077 -21.128 -3.046 1.00 68.44 191 SER A CA 1
ATOM 1521 C C . SER A 1 191 ? 15.928 -21.602 -4.497 1.00 68.44 191 SER A C 1
ATOM 1523 O O . SER A 1 191 ? 16.744 -22.397 -4.966 1.00 68.44 191 SER A O 1
ATOM 1525 N N . GLU A 1 192 ? 14.899 -21.141 -5.209 1.00 69.88 192 GLU A N 1
ATOM 1526 C CA . GLU A 1 192 ? 14.603 -21.507 -6.598 1.00 69.88 192 GLU A CA 1
ATOM 1527 C C . GLU A 1 192 ? 15.204 -20.505 -7.597 1.00 69.88 192 GLU A C 1
ATOM 1529 O O . GLU A 1 192 ? 15.448 -20.856 -8.755 1.00 69.88 192 GLU A O 1
ATOM 1534 N N . LEU A 1 193 ? 15.525 -19.288 -7.149 1.00 70.75 193 LEU A N 1
ATOM 1535 C CA . LEU A 1 193 ? 16.003 -18.196 -7.994 1.00 70.75 193 LEU A CA 1
ATOM 1536 C C . LEU A 1 193 ? 17.250 -18.538 -8.841 1.00 70.75 193 LEU A C 1
ATOM 1538 O O . LEU A 1 193 ? 17.182 -18.358 -10.061 1.00 70.75 193 LEU A O 1
ATOM 1542 N N . PRO A 1 194 ? 18.343 -19.127 -8.300 1.00 77.12 194 PRO A N 1
ATOM 1543 C CA . PRO A 1 194 ? 19.517 -19.484 -9.110 1.00 77.12 194 PRO A CA 1
ATOM 1544 C C . PRO A 1 194 ? 19.192 -20.484 -10.226 1.00 77.12 194 PRO A C 1
ATOM 1546 O O . PRO A 1 194 ? 19.814 -20.502 -11.292 1.00 77.12 194 PRO A O 1
ATOM 1549 N N . ARG A 1 195 ? 18.197 -21.342 -9.986 1.00 74.69 195 ARG A N 1
ATOM 1550 C CA . ARG A 1 195 ? 17.751 -22.345 -10.947 1.00 74.69 195 ARG A CA 1
ATOM 1551 C C . ARG A 1 195 ? 16.913 -21.713 -12.052 1.00 74.69 195 ARG A C 1
ATOM 1553 O O . ARG A 1 195 ? 17.128 -22.031 -13.224 1.00 74.69 195 ARG A O 1
ATOM 1560 N N . VAL A 1 196 ? 16.001 -20.809 -11.697 1.00 77.12 196 VAL A N 1
ATOM 1561 C CA . VAL A 1 196 ? 15.217 -20.044 -12.673 1.00 77.12 196 VAL A CA 1
ATOM 1562 C C . VAL A 1 196 ? 16.145 -19.173 -13.523 1.00 77.12 196 VAL A C 1
ATOM 1564 O O . VAL A 1 196 ? 16.044 -19.216 -14.746 1.00 77.12 196 VAL A O 1
ATOM 1567 N N . GLU A 1 197 ? 17.124 -18.485 -12.931 1.00 80.50 197 GLU A N 1
ATOM 1568 C CA . GLU A 1 197 ? 18.157 -17.725 -13.655 1.00 80.50 197 GLU A CA 1
ATOM 1569 C C . GLU A 1 197 ? 18.927 -18.591 -14.665 1.00 80.50 197 GLU A C 1
ATOM 1571 O O . GLU A 1 197 ? 19.090 -18.213 -15.833 1.00 80.50 197 GLU A O 1
ATOM 1576 N N . ALA A 1 198 ? 19.361 -19.786 -14.252 1.00 81.94 198 ALA A N 1
ATOM 1577 C CA . ALA A 1 198 ? 20.042 -20.726 -15.136 1.00 81.94 198 ALA A CA 1
ATOM 1578 C C . ALA A 1 198 ? 19.139 -21.180 -16.297 1.00 81.94 198 ALA A C 1
ATOM 1580 O O . ALA A 1 198 ? 19.588 -21.257 -17.448 1.00 81.94 198 ALA A O 1
ATOM 1581 N N . LEU A 1 199 ? 17.858 -21.437 -16.020 1.00 83.94 199 LEU A N 1
ATOM 1582 C CA . LEU A 1 199 ? 16.872 -21.836 -17.021 1.00 83.94 199 LEU A CA 1
ATOM 1583 C C . LEU A 1 199 ? 16.567 -20.704 -18.009 1.00 83.94 199 LEU A C 1
ATOM 1585 O O . LEU A 1 199 ? 16.535 -20.936 -19.220 1.00 83.94 199 LEU A O 1
ATOM 1589 N N . VAL A 1 200 ? 16.413 -19.474 -17.517 1.00 83.75 200 VAL A N 1
ATOM 1590 C CA . VAL A 1 200 ? 16.248 -18.255 -18.319 1.00 83.75 200 VAL A CA 1
ATOM 1591 C C . VAL A 1 200 ? 17.450 -18.076 -19.244 1.00 83.75 200 VAL A C 1
ATOM 1593 O O . VAL A 1 200 ? 17.285 -17.970 -20.461 1.00 83.75 200 VAL A O 1
ATOM 1596 N N . SER A 1 201 ? 18.668 -18.136 -18.701 1.00 85.06 201 SER A N 1
ATOM 1597 C CA . SER A 1 201 ? 19.911 -17.988 -19.467 1.00 85.06 201 SER A CA 1
ATOM 1598 C C . SER A 1 201 ? 20.055 -19.053 -20.563 1.00 85.06 201 SER A C 1
ATOM 1600 O O . SER A 1 201 ? 20.354 -18.733 -21.724 1.00 85.06 201 SER A O 1
ATOM 1602 N N . ARG A 1 202 ? 19.762 -20.320 -20.235 1.00 85.81 202 ARG A N 1
ATOM 1603 C CA . ARG A 1 202 ? 19.762 -21.438 -21.192 1.00 85.81 202 ARG A CA 1
ATOM 1604 C C . ARG A 1 202 ? 18.725 -21.231 -22.291 1.00 85.81 202 ARG A C 1
ATOM 1606 O O . ARG A 1 202 ? 19.051 -21.354 -23.473 1.00 85.81 202 ARG A O 1
ATOM 1613 N N . THR A 1 203 ? 17.499 -20.879 -21.911 1.00 86.50 203 THR A N 1
ATOM 1614 C CA . THR A 1 203 ? 16.386 -20.701 -22.848 1.00 86.50 203 THR A CA 1
ATOM 1615 C C . THR A 1 203 ? 16.666 -19.566 -23.817 1.00 86.50 203 THR A C 1
ATOM 1617 O O . THR A 1 203 ? 16.528 -19.746 -25.024 1.00 86.50 203 THR A O 1
ATOM 1620 N N . ILE A 1 204 ? 17.125 -18.418 -23.312 1.00 88.44 204 ILE A N 1
ATOM 1621 C CA . ILE A 1 204 ? 17.503 -17.270 -24.139 1.00 88.44 204 ILE A CA 1
ATOM 1622 C C . ILE A 1 204 ? 18.627 -17.656 -25.102 1.00 88.44 204 ILE A C 1
ATOM 1624 O O . ILE A 1 204 ? 18.552 -17.348 -26.291 1.00 88.44 204 ILE A O 1
ATOM 1628 N N . SER A 1 205 ? 19.648 -18.371 -24.627 1.00 89.62 205 SER A N 1
ATOM 1629 C CA . SER A 1 205 ? 20.771 -18.808 -25.466 1.00 89.62 205 SER A CA 1
ATOM 1630 C C . SER A 1 205 ? 20.341 -19.743 -26.605 1.00 89.62 205 SER A C 1
ATOM 1632 O O . SER A 1 205 ? 20.924 -19.673 -27.688 1.00 89.62 205 SER A O 1
ATOM 1634 N N . ALA A 1 206 ? 19.291 -20.544 -26.395 1.00 89.44 206 ALA A N 1
ATOM 1635 C CA . ALA A 1 206 ? 18.713 -21.459 -27.382 1.00 89.44 206 ALA A CA 1
ATOM 1636 C C . ALA A 1 206 ? 17.764 -20.789 -28.403 1.00 89.44 206 ALA A C 1
ATOM 1638 O O . ALA A 1 206 ? 17.297 -21.438 -29.343 1.00 89.44 206 ALA A O 1
ATOM 1639 N N . ILE A 1 207 ? 17.450 -19.494 -28.266 1.00 90.75 207 ILE A N 1
ATOM 1640 C CA . ILE A 1 207 ? 16.607 -18.777 -29.236 1.00 90.75 207 ILE A CA 1
ATOM 1641 C C . ILE A 1 207 ? 17.392 -18.547 -30.531 1.00 90.75 207 ILE A C 1
ATOM 1643 O O . ILE A 1 207 ? 18.235 -17.659 -30.595 1.00 90.75 207 ILE A O 1
ATOM 1647 N N . ASN A 1 208 ? 17.076 -19.287 -31.597 1.00 91.31 208 ASN A N 1
ATOM 1648 C CA . ASN A 1 208 ? 17.776 -19.174 -32.887 1.00 91.31 208 ASN A CA 1
ATOM 1649 C C . ASN A 1 208 ? 17.750 -17.761 -33.486 1.00 91.31 208 ASN A C 1
ATOM 1651 O O . ASN A 1 208 ? 18.767 -17.309 -34.003 1.00 91.31 208 ASN A O 1
ATOM 1655 N N . ASP A 1 209 ? 16.626 -17.052 -33.372 1.00 92.88 209 ASP A N 1
ATOM 1656 C CA . ASP A 1 209 ? 16.473 -15.698 -33.905 1.00 92.88 209 ASP A CA 1
ATOM 1657 C C . ASP A 1 209 ? 17.329 -14.690 -33.101 1.00 92.88 209 ASP A C 1
ATOM 1659 O O . ASP A 1 209 ? 17.082 -14.496 -31.903 1.00 92.88 209 ASP A O 1
ATOM 1663 N N . PRO A 1 210 ? 18.333 -14.040 -33.724 1.00 91.12 210 PRO A N 1
ATOM 1664 C CA . PRO A 1 210 ? 19.239 -13.127 -33.033 1.00 91.12 210 PRO A CA 1
ATOM 1665 C C . PRO A 1 210 ? 18.536 -11.863 -32.524 1.00 91.12 210 PRO A C 1
ATOM 1667 O O . PRO A 1 210 ? 18.926 -11.340 -31.481 1.00 91.12 210 PRO A O 1
ATOM 1670 N N . PHE A 1 211 ? 17.482 -11.399 -33.201 1.00 91.69 211 PHE A N 1
ATOM 1671 C CA . PHE A 1 211 ? 16.697 -10.247 -32.766 1.00 91.69 211 PHE A CA 1
ATOM 1672 C C . PHE A 1 211 ? 15.871 -10.591 -31.525 1.00 91.69 211 PHE A C 1
ATOM 1674 O O . PHE A 1 211 ? 15.932 -9.878 -30.523 1.00 91.69 211 PHE A O 1
ATOM 1681 N N . ILE A 1 212 ? 15.165 -11.727 -31.537 1.00 89.94 212 ILE A N 1
ATOM 1682 C CA . ILE A 1 212 ? 14.402 -12.188 -30.364 1.00 89.94 212 ILE A CA 1
ATOM 1683 C C . ILE A 1 212 ? 15.338 -12.444 -29.181 1.00 89.94 212 ILE A C 1
ATOM 1685 O O . ILE A 1 212 ? 15.026 -12.066 -28.053 1.00 89.94 212 ILE A O 1
ATOM 1689 N N . ARG A 1 213 ? 16.507 -13.038 -29.436 1.00 92.19 213 ARG A N 1
ATOM 1690 C CA . ARG A 1 213 ? 17.529 -13.279 -28.416 1.00 92.19 213 ARG A CA 1
ATOM 1691 C C . ARG A 1 213 ? 18.050 -11.982 -27.804 1.00 92.19 213 ARG A C 1
ATOM 1693 O O . ARG A 1 213 ? 18.192 -11.921 -26.588 1.00 92.19 213 ARG A O 1
ATOM 1700 N N . ALA A 1 214 ? 18.322 -10.959 -28.615 1.00 88.50 214 ALA A N 1
ATOM 1701 C CA . ALA A 1 214 ? 18.783 -9.657 -28.134 1.00 88.50 214 ALA A CA 1
ATOM 1702 C C . ALA A 1 214 ? 17.725 -8.961 -27.264 1.00 88.50 214 ALA A C 1
ATOM 1704 O O . ALA A 1 214 ? 18.044 -8.506 -26.168 1.00 88.50 214 ALA A O 1
ATOM 1705 N N . VAL A 1 215 ? 16.460 -8.966 -27.701 1.00 87.31 215 VAL A N 1
ATOM 1706 C CA . VAL A 1 215 ? 15.333 -8.445 -26.909 1.00 87.31 215 VAL A CA 1
ATOM 1707 C C . VAL A 1 215 ? 15.201 -9.199 -25.584 1.00 87.31 215 VAL A C 1
ATOM 1709 O O . VAL A 1 215 ? 15.064 -8.577 -24.537 1.00 87.31 215 VAL A O 1
ATOM 1712 N N . ALA A 1 216 ? 15.274 -10.531 -25.610 1.00 86.38 216 ALA A N 1
ATOM 1713 C CA . ALA A 1 216 ? 15.144 -11.353 -24.412 1.00 86.38 216 ALA A CA 1
ATOM 1714 C C . ALA A 1 216 ? 16.302 -11.132 -23.424 1.00 86.38 216 ALA A C 1
ATOM 1716 O O . ALA A 1 216 ? 16.059 -10.970 -22.233 1.00 86.38 216 ALA A O 1
ATOM 1717 N N . LYS A 1 217 ? 17.552 -11.067 -23.905 1.00 87.00 217 LYS A N 1
ATOM 1718 C CA . LYS A 1 217 ? 18.727 -10.800 -23.056 1.00 87.00 217 LYS A CA 1
ATOM 1719 C C . LYS A 1 217 ? 18.606 -9.493 -22.281 1.00 87.00 217 LYS A C 1
ATOM 1721 O O . LYS A 1 217 ? 18.999 -9.450 -21.123 1.00 87.00 217 LYS A O 1
ATOM 1726 N N . ASP A 1 218 ? 18.088 -8.443 -22.912 1.00 85.12 218 ASP A N 1
ATOM 1727 C CA . ASP A 1 218 ? 17.900 -7.158 -22.244 1.00 85.12 218 ASP A CA 1
ATOM 1728 C C . ASP A 1 218 ? 16.705 -7.195 -21.278 1.00 85.12 218 ASP A C 1
ATOM 1730 O O . ASP A 1 218 ? 16.851 -6.859 -20.105 1.00 85.12 218 ASP A O 1
ATOM 1734 N N . GLN A 1 219 ? 15.545 -7.671 -21.737 1.00 83.25 219 GLN A N 1
ATOM 1735 C CA . GLN A 1 219 ? 14.296 -7.609 -20.968 1.00 83.25 219 GLN A CA 1
ATOM 1736 C C . GLN A 1 219 ? 14.220 -8.595 -19.794 1.00 83.25 219 GLN A C 1
ATOM 1738 O O . GLN A 1 219 ? 13.454 -8.357 -18.865 1.00 83.25 219 GLN A O 1
ATOM 1743 N N . PHE A 1 220 ? 15.010 -9.673 -19.807 1.00 80.25 220 PHE A N 1
ATOM 1744 C CA . PHE A 1 220 ? 15.157 -10.593 -18.671 1.00 80.25 220 PHE A CA 1
ATOM 1745 C C . PHE A 1 220 ? 16.424 -10.331 -17.844 1.00 80.25 220 PHE A C 1
ATOM 1747 O O . PHE A 1 220 ? 16.755 -11.132 -16.976 1.00 80.25 220 PHE A O 1
ATOM 1754 N N . SER A 1 221 ? 17.142 -9.231 -18.091 1.00 76.00 221 SER A N 1
ATOM 1755 C CA . SER A 1 221 ? 18.266 -8.830 -17.238 1.00 76.00 221 SER A CA 1
ATOM 1756 C C . SER A 1 221 ? 17.789 -8.197 -15.927 1.00 76.00 221 SER A C 1
ATOM 1758 O O . SER A 1 221 ? 16.636 -7.783 -15.806 1.00 76.00 221 SER A O 1
ATOM 1760 N N . SER A 1 222 ? 18.703 -8.052 -14.968 1.00 66.06 222 SER A N 1
ATOM 1761 C CA . SER A 1 222 ? 18.467 -7.308 -13.723 1.00 66.06 222 SER A CA 1
ATOM 1762 C C . SER A 1 222 ? 18.202 -5.811 -13.939 1.00 66.06 222 SER A C 1
ATOM 1764 O O . SER A 1 222 ? 17.693 -5.144 -13.047 1.00 66.06 222 SER A O 1
ATOM 1766 N N . ALA A 1 223 ? 18.522 -5.268 -15.120 1.00 68.94 223 ALA A N 1
ATOM 1767 C CA . ALA A 1 223 ? 18.345 -3.856 -15.452 1.00 68.94 223 ALA A CA 1
ATOM 1768 C C . ALA A 1 223 ? 17.873 -3.689 -16.913 1.00 68.94 223 ALA A C 1
ATOM 1770 O O . ALA A 1 223 ? 18.684 -3.321 -17.781 1.00 68.94 223 ALA A O 1
ATOM 1771 N N . PRO A 1 224 ? 16.591 -3.983 -17.208 1.00 76.62 224 PRO A N 1
ATOM 1772 C CA . PRO A 1 224 ? 16.054 -3.945 -18.564 1.00 76.62 224 PRO A CA 1
ATOM 1773 C C . PRO A 1 224 ? 15.976 -2.517 -19.112 1.00 76.62 224 PRO A C 1
ATOM 1775 O O . PRO A 1 224 ? 15.650 -1.566 -18.398 1.00 76.62 224 PRO A O 1
ATOM 1778 N N . SER A 1 225 ? 16.250 -2.359 -20.407 1.00 78.50 225 SER A N 1
ATOM 1779 C CA . SER A 1 225 ? 16.102 -1.078 -21.097 1.00 78.50 225 SER A CA 1
ATOM 1780 C C . SER A 1 225 ? 14.615 -0.787 -21.365 1.00 78.50 225 SER A C 1
ATOM 1782 O O . SER A 1 225 ? 13.820 -1.707 -21.578 1.00 78.50 225 SER A O 1
ATOM 1784 N N . PRO A 1 226 ? 14.180 0.483 -21.406 1.00 75.88 226 PRO A N 1
ATOM 1785 C CA . PRO A 1 226 ? 12.808 0.809 -21.778 1.00 75.88 226 PRO A CA 1
ATOM 1786 C C . PRO A 1 226 ? 12.542 0.414 -23.234 1.00 75.88 226 PRO A C 1
ATOM 1788 O O . PRO A 1 226 ? 13.370 0.647 -24.113 1.00 75.88 226 PRO A O 1
ATOM 1791 N N . ILE A 1 227 ? 11.364 -0.153 -23.515 1.00 77.19 227 ILE A N 1
ATOM 1792 C CA . ILE A 1 227 ? 11.019 -0.612 -24.870 1.00 77.19 227 ILE A CA 1
ATOM 1793 C C . ILE A 1 227 ? 10.970 0.560 -25.855 1.00 77.19 227 ILE A C 1
ATOM 1795 O O . ILE A 1 227 ? 11.562 0.461 -26.921 1.00 77.19 227 ILE A O 1
ATOM 1799 N N . SER A 1 228 ? 10.294 1.663 -25.516 1.00 69.81 228 SER A N 1
ATOM 1800 C CA . SER A 1 228 ? 10.200 2.865 -26.356 1.00 69.81 228 SER A CA 1
ATOM 1801 C C . SER A 1 228 ? 10.162 4.132 -25.509 1.00 69.81 228 SER A C 1
ATOM 1803 O O . SER A 1 228 ? 9.538 4.110 -24.449 1.00 69.81 228 SER A O 1
ATOM 1805 N N . SER A 1 229 ? 10.744 5.219 -26.032 1.00 57.66 229 SER A N 1
ATOM 1806 C CA . SER A 1 229 ? 10.947 6.531 -25.390 1.00 57.66 229 SER A CA 1
ATOM 1807 C C . SER A 1 229 ? 11.737 6.471 -24.080 1.00 57.66 229 SER A C 1
ATOM 1809 O O . SER A 1 229 ? 11.277 5.921 -23.081 1.00 57.66 229 SER A O 1
ATOM 1811 N N . ALA A 1 230 ? 12.910 7.101 -24.060 1.00 51.97 230 ALA A N 1
ATOM 1812 C CA . ALA A 1 230 ? 13.533 7.478 -22.804 1.00 51.97 230 ALA A CA 1
ATOM 1813 C C . ALA A 1 230 ? 12.726 8.659 -22.264 1.00 51.97 230 ALA A C 1
ATOM 1815 O O . ALA A 1 230 ? 12.481 9.625 -22.987 1.00 51.97 230 ALA A O 1
ATOM 1816 N N . ARG A 1 231 ? 12.311 8.620 -20.996 1.00 40.91 231 ARG A N 1
ATOM 1817 C CA . ARG A 1 231 ? 12.069 9.890 -20.307 1.00 40.91 231 ARG A CA 1
ATOM 1818 C C . ARG A 1 231 ? 13.392 10.648 -20.364 1.00 40.91 231 ARG A C 1
ATOM 1820 O O . ARG A 1 231 ? 14.383 10.132 -19.842 1.00 40.91 231 ARG A O 1
ATOM 1827 N N . GLU A 1 232 ? 13.409 11.817 -21.003 1.00 40.00 232 GLU A N 1
ATOM 1828 C CA . GLU A 1 232 ? 14.549 12.730 -20.931 1.00 40.00 232 GLU A CA 1
ATOM 1829 C C . GLU A 1 232 ? 14.936 12.886 -19.453 1.00 40.00 232 GLU A C 1
ATOM 1831 O O . GLU A 1 232 ? 14.134 13.316 -18.622 1.00 40.00 232 GLU A O 1
ATOM 1836 N N . GLY A 1 233 ? 16.140 12.414 -19.123 1.00 43.47 233 GLY A N 1
ATOM 1837 C CA . GLY A 1 233 ? 16.742 12.536 -17.797 1.00 43.47 233 GLY A CA 1
ATOM 1838 C C . GLY A 1 233 ? 16.673 11.325 -16.856 1.00 43.47 233 GLY A C 1
ATOM 1839 O O . GLY A 1 233 ? 17.081 11.488 -15.712 1.00 43.47 233 GLY A O 1
ATOM 1840 N N . LYS A 1 234 ? 16.178 10.137 -17.255 1.00 44.94 234 LYS A N 1
ATOM 1841 C CA . LYS A 1 234 ? 15.995 9.007 -16.302 1.00 44.94 234 LYS A CA 1
ATOM 1842 C C . LYS A 1 234 ? 16.339 7.590 -16.782 1.00 44.94 234 LYS A C 1
ATOM 1844 O O . LYS A 1 234 ? 15.811 6.625 -16.236 1.00 44.94 234 LYS A O 1
ATOM 1849 N N . VAL A 1 235 ? 17.206 7.415 -17.778 1.00 48.31 235 VAL A N 1
ATOM 1850 C CA . VAL A 1 235 ? 17.593 6.060 -18.207 1.00 48.31 235 VAL A CA 1
ATOM 1851 C C . VAL A 1 235 ? 19.088 5.995 -18.499 1.00 48.31 235 VAL A C 1
ATOM 1853 O O . VAL A 1 235 ? 19.584 6.744 -19.332 1.00 48.31 235 VAL A O 1
ATOM 1856 N N . SER A 1 236 ? 19.803 5.092 -17.822 1.00 54.91 236 SER A N 1
ATOM 1857 C CA . SER A 1 236 ? 21.229 4.824 -18.071 1.00 54.91 236 SER A CA 1
ATOM 1858 C C . SER A 1 236 ? 21.478 4.118 -19.411 1.00 54.91 236 SER A C 1
ATOM 1860 O O . SER A 1 236 ? 22.598 4.128 -19.917 1.00 54.91 236 SER A O 1
ATOM 1862 N N . LYS A 1 237 ? 20.433 3.522 -20.003 1.00 67.19 237 LYS A N 1
ATOM 1863 C CA . LYS A 1 237 ? 20.459 2.825 -21.292 1.00 67.19 237 LYS A CA 1
ATOM 1864 C C . LYS A 1 237 ? 19.490 3.473 -22.280 1.00 67.19 237 LYS A C 1
ATOM 1866 O O . LYS A 1 237 ? 18.372 3.831 -21.918 1.00 67.19 237 LYS A O 1
ATOM 1871 N N . ALA A 1 238 ? 19.897 3.583 -23.541 1.00 77.00 238 ALA A N 1
ATOM 1872 C CA . ALA A 1 238 ? 19.006 4.026 -24.612 1.00 77.00 238 ALA A CA 1
ATOM 1873 C C . ALA A 1 238 ? 17.774 3.095 -24.722 1.00 77.00 238 ALA A C 1
ATOM 1875 O O . ALA A 1 238 ? 17.863 1.923 -24.361 1.00 77.00 238 ALA A O 1
ATOM 1876 N N . PRO A 1 239 ? 16.614 3.547 -25.215 1.00 82.31 239 PRO A N 1
ATOM 1877 C CA . PRO A 1 239 ? 15.476 2.668 -25.472 1.00 82.31 239 PRO A CA 1
ATOM 1878 C C . PRO A 1 239 ? 15.816 1.531 -26.441 1.00 82.31 239 PRO A C 1
ATOM 1880 O O . PRO A 1 239 ? 16.584 1.723 -27.384 1.00 82.31 239 PRO A O 1
ATOM 1883 N N . LEU A 1 240 ? 15.188 0.363 -26.284 1.00 80.62 240 LEU A N 1
ATOM 1884 C CA . LEU A 1 240 ? 15.394 -0.769 -27.198 1.00 80.62 240 LEU A CA 1
ATOM 1885 C C . LEU A 1 240 ? 15.027 -0.435 -28.645 1.00 80.62 240 LEU A C 1
ATOM 1887 O O . LEU A 1 240 ? 15.652 -0.967 -29.561 1.00 80.62 240 LEU A O 1
ATOM 1891 N N . THR A 1 241 ? 14.052 0.455 -28.869 1.00 81.94 241 THR A N 1
ATOM 1892 C CA . THR A 1 241 ? 13.744 0.958 -30.217 1.00 81.94 241 THR A CA 1
ATOM 1893 C C . THR A 1 241 ? 14.955 1.598 -30.892 1.00 81.94 241 THR A C 1
ATOM 1895 O O . THR A 1 241 ? 15.127 1.433 -32.096 1.00 81.94 241 THR A O 1
ATOM 1898 N N . GLU A 1 242 ? 15.793 2.300 -30.126 1.00 84.38 242 GLU A N 1
ATOM 1899 C CA . GLU A 1 242 ? 17.002 2.963 -30.624 1.00 84.38 242 GLU A CA 1
ATOM 1900 C C . GLU A 1 242 ? 18.167 1.976 -30.724 1.00 84.38 242 GLU A C 1
ATOM 1902 O O . GLU A 1 242 ? 18.824 1.910 -31.759 1.00 84.38 242 GLU A O 1
ATOM 1907 N N . GLN A 1 243 ? 18.378 1.149 -29.693 1.00 86.69 243 GLN A N 1
ATOM 1908 C CA . GLN A 1 243 ? 19.470 0.168 -29.673 1.00 86.69 243 GLN A CA 1
ATOM 1909 C C . GLN A 1 243 ? 19.359 -0.876 -30.793 1.00 86.69 243 GLN A C 1
ATOM 1911 O O . GLN A 1 243 ? 20.365 -1.275 -31.374 1.00 86.69 243 GLN A O 1
ATOM 1916 N N . LEU A 1 244 ? 18.140 -1.345 -31.078 1.00 88.81 244 LEU A N 1
ATOM 1917 C CA . LEU A 1 244 ? 17.889 -2.424 -32.037 1.00 88.81 244 LEU A CA 1
ATOM 1918 C C . LEU A 1 244 ? 17.354 -1.924 -33.383 1.00 88.81 244 LEU A C 1
ATOM 1920 O O . LEU A 1 244 ? 17.037 -2.749 -34.240 1.00 88.81 244 LEU A O 1
ATOM 1924 N N . ASN A 1 245 ? 17.231 -0.602 -33.561 1.00 89.38 245 ASN A N 1
ATOM 1925 C CA . ASN A 1 245 ? 16.651 0.035 -34.746 1.00 89.38 245 ASN A CA 1
ATOM 1926 C C . ASN A 1 245 ? 15.347 -0.650 -35.207 1.00 89.38 245 ASN A C 1
ATOM 1928 O O . ASN A 1 245 ? 15.180 -1.033 -36.367 1.00 89.38 245 ASN A O 1
ATOM 1932 N N . ALA A 1 246 ? 14.438 -0.873 -34.260 1.00 84.94 246 ALA A N 1
ATOM 1933 C CA . ALA A 1 246 ? 13.213 -1.632 -34.471 1.00 84.94 246 ALA A CA 1
ATOM 1934 C C . ALA A 1 246 ? 12.018 -0.897 -33.870 1.00 84.94 246 ALA A C 1
ATOM 1936 O O . ALA A 1 246 ? 12.133 -0.191 -32.873 1.00 84.94 246 ALA A O 1
ATOM 1937 N N . SER A 1 247 ? 10.833 -1.082 -34.451 1.00 78.00 247 SER A N 1
ATOM 1938 C CA . SER A 1 247 ? 9.617 -0.491 -33.893 1.00 78.00 247 SER A CA 1
ATOM 1939 C C . SER A 1 247 ? 9.247 -1.139 -32.556 1.00 78.00 247 SER A C 1
ATOM 1941 O O . SER A 1 247 ? 9.466 -2.334 -32.332 1.00 78.00 247 SER A O 1
ATOM 1943 N N . ARG A 1 248 ? 8.563 -0.378 -31.691 1.00 71.69 248 ARG A N 1
ATOM 1944 C CA . ARG A 1 248 ? 8.039 -0.892 -30.414 1.00 71.69 248 ARG A CA 1
ATOM 1945 C C . ARG A 1 248 ? 7.212 -2.171 -30.589 1.00 71.69 248 ARG A C 1
ATOM 1947 O O . ARG A 1 248 ? 7.283 -3.074 -29.769 1.00 71.69 248 ARG A O 1
ATOM 1954 N N . PHE A 1 249 ? 6.462 -2.279 -31.689 1.00 73.56 249 PHE A N 1
ATOM 1955 C CA . PHE A 1 249 ? 5.605 -3.430 -31.971 1.00 73.56 249 PHE A CA 1
ATOM 1956 C C . PHE A 1 249 ? 6.411 -4.682 -32.338 1.00 73.56 249 PHE A C 1
ATOM 1958 O O . PHE A 1 249 ? 6.036 -5.783 -31.931 1.00 73.56 249 PHE A O 1
ATOM 1965 N N . GLN A 1 250 ? 7.523 -4.524 -33.066 1.00 72.81 250 GLN A N 1
ATOM 1966 C CA . GLN A 1 250 ? 8.452 -5.620 -33.357 1.00 72.81 250 GLN A CA 1
ATOM 1967 C C . GLN A 1 250 ? 9.116 -6.122 -32.073 1.00 72.81 250 GLN A C 1
ATOM 1969 O O . GLN A 1 250 ? 9.140 -7.330 -31.841 1.00 72.81 250 GLN A O 1
ATOM 1974 N N . ILE A 1 251 ? 9.549 -5.209 -31.199 1.00 74.19 251 ILE A N 1
ATOM 1975 C CA . ILE A 1 251 ? 10.137 -5.548 -29.895 1.00 74.19 251 ILE A CA 1
ATOM 1976 C C . ILE A 1 251 ? 9.114 -6.264 -29.004 1.00 74.19 251 ILE A C 1
ATOM 1978 O O . ILE A 1 251 ? 9.396 -7.346 -28.499 1.00 74.19 251 ILE A O 1
ATOM 1982 N N . SER A 1 252 ? 7.884 -5.751 -28.879 1.00 77.62 252 SER A N 1
ATOM 1983 C CA . SER A 1 252 ? 6.829 -6.415 -28.097 1.00 77.62 252 SER A CA 1
ATOM 1984 C C . SER A 1 252 ? 6.434 -7.789 -28.655 1.00 77.62 252 SER A C 1
ATOM 1986 O O . SER A 1 252 ? 6.014 -8.667 -27.902 1.00 77.62 252 SER A O 1
ATOM 1988 N N . ARG A 1 253 ? 6.526 -8.004 -29.974 1.00 73.38 253 ARG A N 1
ATOM 1989 C CA . ARG A 1 253 ? 6.273 -9.316 -30.595 1.00 73.38 253 ARG A CA 1
ATOM 1990 C C . ARG A 1 253 ? 7.416 -10.297 -30.325 1.00 73.38 253 ARG A C 1
ATOM 1992 O O . ARG A 1 253 ? 7.153 -11.462 -30.017 1.00 73.38 253 ARG A O 1
ATOM 1999 N N . ALA A 1 254 ? 8.657 -9.828 -30.408 1.00 78.31 254 ALA A N 1
ATOM 2000 C CA . ALA A 1 254 ? 9.835 -10.604 -30.046 1.00 78.31 254 ALA A CA 1
ATOM 2001 C C . ALA A 1 254 ? 9.803 -11.004 -28.565 1.00 78.31 254 ALA A C 1
ATOM 2003 O O . ALA A 1 254 ? 9.943 -12.183 -28.251 1.00 78.31 254 ALA A O 1
ATOM 2004 N N . LEU A 1 255 ? 9.493 -10.062 -27.671 1.00 83.25 255 LEU A N 1
ATOM 2005 C CA . LEU A 1 255 ? 9.380 -10.323 -26.238 1.00 83.25 255 LEU A CA 1
ATOM 2006 C C . LEU A 1 255 ? 8.297 -11.362 -25.922 1.00 83.25 255 LEU A C 1
ATOM 2008 O O . LEU A 1 255 ? 8.562 -12.304 -25.183 1.00 83.25 255 LEU A O 1
ATOM 2012 N N . ARG A 1 256 ? 7.108 -11.265 -26.537 1.00 77.69 256 ARG A N 1
ATOM 2013 C CA . ARG A 1 256 ? 6.059 -12.295 -26.397 1.00 77.69 256 ARG A CA 1
ATOM 2014 C C . ARG A 1 256 ? 6.527 -13.678 -26.852 1.00 77.69 256 ARG A C 1
ATOM 2016 O O . ARG A 1 256 ? 6.226 -14.672 -26.201 1.00 77.69 256 ARG A O 1
ATOM 2023 N N . SER A 1 257 ? 7.289 -13.741 -27.943 1.00 80.31 257 SER A N 1
ATOM 2024 C CA . SER A 1 257 ? 7.840 -15.002 -28.456 1.00 80.31 257 SER A CA 1
ATOM 2025 C C . SER A 1 257 ? 8.887 -15.598 -27.507 1.00 80.31 257 SER A C 1
ATOM 2027 O O . SER A 1 257 ? 8.928 -16.812 -27.323 1.00 80.31 257 SER A O 1
ATOM 2029 N N . ALA A 1 258 ? 9.708 -14.752 -26.877 1.00 81.44 258 ALA A N 1
ATOM 2030 C CA . ALA A 1 258 ? 10.673 -15.169 -25.865 1.00 81.44 258 ALA A CA 1
ATOM 2031 C C . ALA A 1 258 ? 9.987 -15.632 -24.566 1.00 81.44 258 ALA A C 1
ATOM 2033 O O . ALA A 1 258 ? 10.303 -16.716 -24.080 1.00 81.44 258 ALA A O 1
ATOM 2034 N N . LYS A 1 259 ? 8.996 -14.877 -24.062 1.00 80.69 259 LYS A N 1
ATOM 2035 C CA . LYS A 1 259 ? 8.173 -15.248 -22.895 1.00 80.69 259 LYS A CA 1
ATOM 2036 C C . LYS A 1 259 ? 7.499 -16.610 -23.083 1.00 80.69 259 LYS A C 1
ATOM 2038 O O . LYS A 1 259 ? 7.564 -17.446 -22.192 1.00 80.69 259 LYS A O 1
ATOM 2043 N N . ALA A 1 260 ? 6.906 -16.861 -24.252 1.00 78.12 260 ALA A N 1
ATOM 2044 C CA . ALA A 1 260 ? 6.242 -18.132 -24.544 1.00 78.12 260 ALA A CA 1
ATOM 2045 C C . ALA A 1 260 ? 7.209 -19.331 -24.513 1.00 78.12 260 ALA A C 1
ATOM 2047 O O . ALA A 1 260 ? 6.868 -20.387 -23.986 1.00 78.12 260 ALA A O 1
ATOM 2048 N N . ARG A 1 261 ? 8.428 -19.165 -25.044 1.00 80.69 261 ARG A N 1
ATOM 2049 C CA . ARG A 1 261 ? 9.470 -20.205 -24.989 1.00 80.69 261 ARG A CA 1
ATOM 2050 C C . ARG A 1 261 ? 9.934 -20.461 -23.560 1.00 80.69 261 ARG A C 1
ATOM 2052 O O . ARG A 1 261 ? 10.026 -21.611 -23.155 1.00 80.69 261 ARG A O 1
ATOM 2059 N N . LEU A 1 262 ? 10.170 -19.396 -22.800 1.00 81.19 262 LEU A N 1
ATOM 2060 C CA . LEU A 1 262 ? 10.577 -19.493 -21.404 1.00 81.19 262 LEU A CA 1
ATOM 2061 C C . LEU A 1 262 ? 9.506 -20.151 -20.533 1.00 81.19 262 LEU A C 1
ATOM 2063 O O . LEU A 1 262 ? 9.824 -21.043 -19.760 1.00 81.19 262 LEU A O 1
ATOM 2067 N N . ALA A 1 263 ? 8.235 -19.804 -20.713 1.00 76.94 263 ALA A N 1
ATOM 2068 C CA . ALA A 1 263 ? 7.156 -20.480 -20.005 1.00 76.94 263 ALA A CA 1
ATOM 2069 C C . ALA A 1 263 ? 7.032 -21.958 -20.364 1.00 76.94 263 ALA A C 1
ATOM 2071 O O . ALA A 1 263 ? 6.780 -22.769 -19.482 1.00 76.94 263 ALA A O 1
ATOM 2072 N N . SER A 1 264 ? 7.233 -22.324 -21.633 1.00 78.88 264 SER A N 1
ATOM 2073 C CA . SER A 1 264 ? 7.262 -23.735 -22.022 1.00 78.88 264 SER A CA 1
ATOM 2074 C C . SER A 1 264 ? 8.362 -24.497 -21.282 1.00 78.88 264 SER A C 1
ATOM 2076 O O . SER A 1 264 ? 8.136 -25.625 -20.866 1.00 78.88 264 SER A O 1
ATOM 2078 N N . GLU A 1 265 ? 9.541 -23.902 -21.108 1.00 82.12 265 GLU A N 1
ATOM 2079 C CA . GLU A 1 265 ? 10.648 -24.520 -20.369 1.00 82.12 265 GLU A CA 1
ATOM 2080 C C . GLU A 1 265 ? 10.372 -24.576 -18.859 1.00 82.12 265 GLU A C 1
ATOM 2082 O O . GLU A 1 265 ? 10.628 -25.601 -18.238 1.00 82.12 265 GLU A O 1
ATOM 2087 N N . LEU A 1 266 ? 9.791 -23.518 -18.283 1.00 76.56 266 LEU A N 1
ATOM 2088 C CA . LEU A 1 266 ? 9.424 -23.450 -16.861 1.00 76.56 266 LEU A CA 1
ATOM 2089 C C . LEU A 1 266 ? 8.341 -24.473 -16.490 1.00 76.56 266 LEU A C 1
ATOM 2091 O O . LEU A 1 266 ? 8.450 -25.124 -15.460 1.00 76.56 266 LEU A O 1
ATOM 2095 N N . ILE A 1 267 ? 7.316 -24.648 -17.334 1.00 76.44 267 ILE A N 1
ATOM 2096 C CA . ILE A 1 267 ? 6.244 -25.639 -17.120 1.00 76.44 267 ILE A CA 1
ATOM 2097 C C . ILE A 1 267 ? 6.781 -27.073 -17.217 1.00 76.44 267 ILE A C 1
ATOM 2099 O O . ILE A 1 267 ? 6.273 -27.970 -16.547 1.00 76.44 267 ILE A O 1
ATOM 2103 N N . ASN A 1 268 ? 7.777 -27.295 -18.076 1.00 77.00 268 ASN A N 1
ATOM 2104 C CA . ASN A 1 268 ? 8.302 -28.625 -18.365 1.00 77.00 268 ASN A CA 1
ATOM 2105 C C . ASN A 1 268 ? 9.481 -29.032 -17.467 1.00 77.00 268 ASN A C 1
ATOM 2107 O O . ASN A 1 268 ? 9.957 -30.156 -17.620 1.00 77.00 268 ASN A O 1
ATOM 2111 N N . ASP A 1 269 ? 9.965 -28.176 -16.557 1.00 77.69 269 ASP A N 1
ATOM 2112 C CA . ASP A 1 269 ? 10.973 -28.567 -15.564 1.00 77.69 269 ASP A CA 1
ATOM 2113 C C . ASP A 1 269 ? 10.277 -29.257 -14.371 1.00 77.69 269 ASP A C 1
ATOM 2115 O O . ASP A 1 269 ? 9.639 -28.589 -13.556 1.00 77.69 269 ASP A O 1
ATOM 2119 N N . PRO A 1 270 ? 10.391 -30.593 -14.226 1.00 70.62 270 PRO A N 1
ATOM 2120 C CA . PRO A 1 270 ? 9.672 -31.351 -13.201 1.00 70.62 270 PRO A CA 1
ATOM 2121 C C . PRO A 1 270 ? 10.186 -31.098 -11.778 1.00 70.62 270 PRO A C 1
ATOM 2123 O O . PRO A 1 270 ? 9.634 -31.639 -10.824 1.00 70.62 270 PRO A O 1
ATOM 2126 N N . GLN A 1 271 ? 11.272 -30.341 -11.630 1.00 69.62 271 GLN A N 1
ATOM 2127 C CA . GLN A 1 271 ? 11.889 -30.028 -10.345 1.00 69.62 271 GLN A CA 1
ATOM 2128 C C . GLN A 1 271 ? 11.677 -28.562 -9.934 1.00 69.62 271 GLN A C 1
ATOM 2130 O O . GLN A 1 271 ? 12.253 -28.138 -8.935 1.00 69.62 271 GLN A O 1
ATOM 2135 N N . LEU A 1 272 ? 10.908 -27.786 -10.706 1.00 68.50 272 LEU A N 1
ATOM 2136 C CA . LEU A 1 272 ? 10.490 -26.437 -10.338 1.00 68.50 272 LEU A CA 1
ATOM 2137 C C . LEU A 1 272 ? 9.083 -26.480 -9.734 1.00 68.50 272 LEU A C 1
ATOM 2139 O O . LEU A 1 272 ? 8.127 -26.907 -10.381 1.00 68.50 272 LEU A O 1
ATOM 2143 N N . THR A 1 273 ? 8.954 -26.001 -8.500 1.00 65.12 273 THR A N 1
ATOM 2144 C CA . THR A 1 273 ? 7.678 -25.857 -7.784 1.00 65.12 273 THR A CA 1
ATOM 2145 C C . THR A 1 273 ? 7.168 -24.427 -7.914 1.00 65.12 273 THR A C 1
ATOM 2147 O O . THR A 1 273 ? 6.860 -23.752 -6.940 1.00 65.12 273 THR A O 1
ATOM 2150 N N . LEU A 1 274 ? 7.069 -23.958 -9.158 1.00 64.25 274 LEU A N 1
ATOM 2151 C CA . LEU A 1 274 ? 6.622 -22.600 -9.437 1.00 64.25 274 LEU A CA 1
ATOM 2152 C C . LEU A 1 274 ? 5.120 -22.466 -9.208 1.00 64.25 274 LEU A C 1
ATOM 2154 O O . LEU A 1 274 ? 4.321 -23.276 -9.695 1.00 64.25 274 LEU A O 1
ATOM 2158 N N . ASP A 1 275 ? 4.738 -21.385 -8.536 1.00 64.88 275 ASP A N 1
ATOM 2159 C CA . ASP A 1 275 ? 3.345 -20.986 -8.440 1.00 64.88 275 ASP A CA 1
ATOM 2160 C C . ASP A 1 275 ? 2.756 -20.775 -9.851 1.00 64.88 275 ASP A C 1
ATOM 2162 O O . ASP A 1 275 ? 3.281 -20.055 -10.710 1.00 64.88 275 ASP A O 1
ATOM 2166 N N . ARG A 1 276 ? 1.630 -21.444 -10.114 1.00 60.34 276 ARG A N 1
ATOM 2167 C CA . ARG A 1 276 ? 0.920 -21.361 -11.394 1.00 60.34 276 ARG A CA 1
ATOM 2168 C C . ARG A 1 276 ? 0.319 -19.979 -11.619 1.00 60.34 276 ARG A C 1
ATOM 2170 O O . ARG A 1 276 ? 0.101 -19.606 -12.775 1.00 60.34 276 ARG A O 1
ATOM 2177 N N . GLU A 1 277 ? 0.020 -19.236 -10.559 1.00 57.59 277 GLU A N 1
ATOM 2178 C CA . GLU A 1 277 ? -0.478 -17.867 -10.660 1.00 57.59 277 GLU A CA 1
ATOM 2179 C C . GLU A 1 277 ? 0.642 -16.889 -10.996 1.00 57.59 277 GLU A C 1
ATOM 2181 O O . GLU A 1 277 ? 0.481 -16.109 -11.941 1.00 57.59 277 GLU A O 1
ATOM 2186 N N . TRP A 1 278 ? 1.809 -17.030 -10.363 1.00 66.19 278 TRP A N 1
ATOM 2187 C CA . TRP A 1 278 ? 3.037 -16.354 -10.783 1.00 66.19 278 TRP A CA 1
ATOM 2188 C C . TRP A 1 278 ? 3.337 -16.566 -12.273 1.00 66.19 278 TRP A C 1
ATOM 2190 O O . TRP A 1 278 ? 3.486 -15.606 -13.033 1.00 66.19 278 TRP A O 1
ATOM 2200 N N . LEU A 1 279 ? 3.325 -17.820 -12.733 1.00 64.12 279 LEU A N 1
ATOM 2201 C CA . LEU A 1 279 ? 3.601 -18.152 -14.132 1.00 64.12 279 LEU A CA 1
ATOM 2202 C C . LEU A 1 279 ? 2.590 -17.489 -15.090 1.00 64.12 279 LEU A C 1
ATOM 2204 O O . LEU A 1 279 ? 2.948 -17.033 -16.178 1.00 64.12 279 LEU A O 1
ATOM 2208 N N . ARG A 1 280 ? 1.315 -17.395 -14.688 1.00 61.03 280 ARG A N 1
ATOM 2209 C CA . ARG A 1 280 ? 0.269 -16.698 -15.456 1.00 61.03 280 ARG A CA 1
ATOM 2210 C C . ARG A 1 280 ? 0.469 -15.184 -15.472 1.00 61.03 280 ARG A C 1
ATOM 2212 O O . ARG A 1 280 ? 0.214 -14.578 -16.511 1.00 61.03 280 ARG A O 1
ATOM 2219 N N . ALA A 1 281 ? 0.895 -14.583 -14.364 1.00 59.66 281 ALA A N 1
ATOM 2220 C CA . ALA A 1 281 ? 1.183 -13.153 -14.275 1.00 59.66 281 ALA A CA 1
ATOM 2221 C C . ALA A 1 281 ? 2.409 -12.780 -15.121 1.00 59.66 281 ALA A C 1
ATOM 2223 O O . ALA A 1 281 ? 2.342 -11.859 -15.932 1.00 59.66 281 ALA A O 1
ATOM 2224 N N . PHE A 1 282 ? 3.478 -13.572 -15.033 1.00 63.03 282 PHE A N 1
ATOM 2225 C CA . PHE A 1 282 ? 4.693 -13.431 -15.833 1.00 63.03 282 PHE A CA 1
ATOM 2226 C C . PHE A 1 282 ? 4.429 -13.471 -17.353 1.00 63.03 282 PHE A C 1
ATOM 2228 O O . PHE A 1 282 ? 5.070 -12.759 -18.139 1.00 63.03 282 PHE A O 1
ATOM 2235 N N . LEU A 1 283 ? 3.460 -14.290 -17.777 1.00 56.62 283 LEU A N 1
ATOM 2236 C CA . LEU A 1 283 ? 3.090 -14.502 -19.178 1.00 56.62 283 LEU A CA 1
ATOM 2237 C C . LEU A 1 283 ? 2.165 -13.445 -19.796 1.00 56.62 283 LEU A C 1
ATOM 2239 O O . LEU A 1 283 ? 2.041 -13.427 -21.026 1.00 56.62 283 LEU A O 1
ATOM 2243 N N . ARG A 1 284 ? 1.512 -12.606 -18.985 1.00 52.88 284 ARG A N 1
ATOM 2244 C CA . ARG A 1 284 ? 0.686 -11.488 -19.472 1.00 52.88 284 ARG A CA 1
ATOM 2245 C C . ARG A 1 284 ? 1.552 -10.340 -20.012 1.00 52.88 284 ARG A C 1
ATOM 2247 O O . ARG A 1 284 ? 1.021 -9.605 -20.873 1.00 52.88 284 ARG A O 1
#

Sequence (284 aa):
MATEPEKTENNSAALIHRFEQLYAALPAFDSPAYLAHIAQADVSELPAQVLARAYRQLLQMDAKAAAEATLERLLDHQNINGYLVIVRHLARRRTPDSQQWHDEEDLFQAAMKEILKVLPTSRGALAETAWVRFCQNCFTDAWRSMHGRRGERLQVEFAQPTQDNETGTYQFHVETTTGDEAPWHAGVTDSELPRVEALVSRTISAINDPFIRAVAKDQFSSAPSPISSAREGKVSKAPLTEQLNASRFQISRALRSAKARLASELINDPQLTLDREWLRAFLR

Secondary structure (DSSP, 8-state):
-----HHHHHHHHHHHHHHHHHHHTSPPTTSHHHHHHHHH--TTTS-HHHHHHHHHHHHHTT-HHHHHHHHHHHT--SSTTSTTHHHHHHHHHH-SSTTSSS-HHHHHHHHHHHHHHHTTSGGGGGGGT-HHHHHHHHHHHHHHHHH-----PPP----PPEE-TTT--EE--------SS-TTTTTS-TTTHHHHHHHHHHHHHT---HHHHHHHHHHTSSSPPPSS---TT--SS--HHHHTT--HHHHHHHHHHHHHHHHHHHHH-TT----HHHHHHHH-

pLDDT: mean 72.97, std 18.77, range [28.48, 95.62]

Radius of gyration: 22.61 Å; chains: 1; bounding box: 44×53×63 Å

Foldseek 3Di:
DDDDPPPVVVQLVVVLVVLVVLLVPQDDLLDPSNLVCLVDPDCLSCPQLSLLVSLLVCVVVVSVVSNVSSVCQQPVPVPCLHLCVLQLVVLCVVAVDDPDPDHSVNLSVLLVVLCVVQSNDPNVNCCNRPVSVSSVVSSVVSVCVVVNCPPDDDDDDDDDFDQDPPPRRTDPPSVPDPPQDQPLCVQADPVCVVVLVVLLVVLLVPPPDPLLSVLSVQNRDSAHAAQDDDPVPDGPDDHPCVVVVDDSVVSVVSPLVSLVSSLVSQVPPPPDPGDPVSNVVSND